Protein AF-A0A183BZV3-F1 (afdb_monomer_lite)

Structure (mmCIF, N/CA/C/O backbone):
data_AF-A0A183BZV3-F1
#
_entry.id   AF-A0A183BZV3-F1
#
loop_
_atom_site.group_PDB
_atom_site.id
_atom_site.type_symbol
_atom_site.label_atom_id
_atom_site.label_alt_id
_atom_site.label_comp_id
_atom_site.label_asym_id
_atom_site.label_entity_id
_atom_site.label_seq_id
_atom_site.pdbx_PDB_ins_code
_atom_site.Cartn_x
_atom_site.Cartn_y
_atom_site.Cartn_z
_atom_site.occupancy
_atom_site.B_iso_or_equiv
_atom_site.auth_seq_id
_atom_site.auth_comp_id
_atom_site.auth_asym_id
_atom_site.auth_atom_id
_atom_site.pdbx_PDB_model_num
ATOM 1 N N . MET A 1 1 ? 1.915 18.586 6.099 1.00 27.09 1 MET A N 1
ATOM 2 C CA . MET A 1 1 ? 1.994 17.121 5.939 1.00 27.09 1 MET A CA 1
ATOM 3 C C . MET A 1 1 ? 3.474 16.778 5.961 1.00 27.09 1 MET A C 1
ATOM 5 O O . MET A 1 1 ? 4.153 16.989 4.970 1.00 27.09 1 MET A O 1
ATOM 9 N N . TYR A 1 2 ? 4.011 16.470 7.143 1.00 22.38 2 TYR A N 1
ATOM 10 C CA . TYR A 1 2 ? 5.436 16.181 7.304 1.00 22.38 2 TYR A CA 1
ATOM 11 C C . TYR A 1 2 ? 5.646 14.695 7.032 1.00 22.38 2 TYR A C 1
ATOM 13 O O . TYR A 1 2 ? 5.052 13.869 7.721 1.00 22.38 2 TYR A O 1
ATOM 21 N N . CYS A 1 3 ? 6.497 14.369 6.055 1.00 28.03 3 CYS A N 1
ATOM 22 C CA . CYS A 1 3 ? 7.221 13.105 6.069 1.00 28.03 3 CYS A CA 1
ATOM 23 C C . CYS A 1 3 ? 7.927 13.063 7.425 1.00 28.03 3 CYS A C 1
ATOM 25 O O . CYS A 1 3 ? 8.812 13.884 7.690 1.00 28.03 3 CYS A O 1
ATOM 27 N N . MET A 1 4 ? 7.445 12.224 8.343 1.00 28.25 4 MET A N 1
ATOM 28 C CA . MET A 1 4 ? 8.149 12.050 9.599 1.00 28.25 4 MET A CA 1
ATOM 29 C C . MET A 1 4 ? 9.508 11.469 9.238 1.00 28.25 4 MET A C 1
ATOM 31 O O . MET A 1 4 ? 9.614 10.342 8.767 1.00 28.25 4 MET A O 1
ATOM 35 N N . HIS A 1 5 ? 10.547 12.267 9.459 1.00 27.84 5 HIS A N 1
ATOM 36 C CA . HIS A 1 5 ? 11.905 11.787 9.622 1.00 27.84 5 HIS A CA 1
ATOM 37 C C . HIS A 1 5 ? 11.880 10.809 10.812 1.00 27.84 5 HIS A C 1
ATOM 39 O O . HIS A 1 5 ? 12.107 11.182 11.962 1.00 27.84 5 HIS A O 1
ATOM 45 N N . CYS A 1 6 ? 11.525 9.548 10.554 1.00 37.06 6 CYS A N 1
ATOM 46 C CA . CYS A 1 6 ? 11.443 8.460 11.528 1.00 37.06 6 CYS A CA 1
ATOM 47 C C . CYS A 1 6 ? 12.841 7.952 11.924 1.00 37.06 6 CYS A C 1
ATOM 49 O O . CYS A 1 6 ? 13.025 6.760 12.169 1.00 37.06 6 CYS A O 1
ATOM 51 N N . ASN A 1 7 ? 13.826 8.851 12.042 1.00 32.56 7 ASN A N 1
ATOM 52 C CA . ASN A 1 7 ? 15.207 8.517 12.406 1.00 32.56 7 ASN A CA 1
ATOM 53 C C . ASN A 1 7 ? 15.322 7.870 13.799 1.00 32.56 7 ASN A C 1
ATOM 55 O O . ASN A 1 7 ? 16.348 7.274 14.103 1.00 32.56 7 ASN A O 1
ATOM 59 N N . GLY A 1 8 ? 14.279 7.950 14.635 1.00 32.28 8 GLY A N 1
ATOM 60 C CA . GLY A 1 8 ? 14.220 7.277 15.938 1.00 32.28 8 GLY A CA 1
ATOM 61 C C . GLY A 1 8 ? 13.434 5.962 15.973 1.00 32.28 8 GLY A C 1
ATOM 62 O O . GLY A 1 8 ? 13.608 5.204 16.919 1.00 32.28 8 GLY A O 1
ATOM 63 N N . ILE A 1 9 ? 12.583 5.677 14.977 1.00 45.25 9 ILE A N 1
ATOM 64 C CA . ILE A 1 9 ? 11.738 4.468 14.975 1.00 45.25 9 ILE A CA 1
ATOM 65 C C . ILE A 1 9 ? 12.426 3.335 14.206 1.00 45.25 9 ILE A C 1
ATOM 67 O O . ILE A 1 9 ? 12.318 2.196 14.615 1.00 45.25 9 ILE A O 1
ATOM 71 N N . MET A 1 10 ? 13.189 3.600 13.140 1.00 49.41 10 MET A N 1
ATOM 72 C CA . MET A 1 10 ? 13.599 2.531 12.206 1.00 49.41 10 MET A CA 1
ATOM 73 C C . MET A 1 10 ? 14.879 1.753 12.580 1.00 49.41 10 MET A C 1
ATOM 75 O O . MET A 1 10 ? 15.198 0.758 11.930 1.00 49.41 10 MET A O 1
ATOM 79 N N . LEU A 1 11 ? 15.612 2.149 13.628 1.00 42.12 11 LEU A N 1
ATOM 80 C CA . LEU A 1 11 ? 16.807 1.419 14.076 1.00 42.12 11 LEU A CA 1
ATOM 81 C C . LEU A 1 11 ? 16.403 0.118 14.792 1.00 42.12 11 LEU A C 1
ATOM 83 O O . LEU A 1 11 ? 15.867 0.149 15.896 1.00 42.12 11 LEU A O 1
ATOM 87 N N . GLY A 1 12 ? 16.688 -1.033 14.173 1.00 52.81 12 GLY A N 1
ATOM 88 C CA . GLY A 1 12 ? 16.498 -2.358 14.782 1.00 52.81 12 GLY A CA 1
ATOM 89 C C . GLY A 1 12 ? 15.225 -3.105 14.374 1.00 52.81 12 GLY A C 1
ATOM 90 O O . GLY A 1 12 ? 14.882 -4.104 15.008 1.00 52.81 12 GLY A O 1
ATOM 91 N N . PHE A 1 13 ? 14.525 -2.662 13.325 1.00 54.59 13 PHE A N 1
ATOM 92 C CA . PHE A 1 13 ? 13.401 -3.422 12.778 1.00 54.59 13 PHE A CA 1
ATOM 93 C C . PHE A 1 13 ? 13.916 -4.694 12.087 1.00 54.59 13 PHE A C 1
ATOM 95 O O . PHE A 1 13 ? 14.779 -4.598 11.215 1.00 54.59 13 PHE A O 1
ATOM 102 N N . PRO A 1 14 ? 13.408 -5.889 12.442 1.00 57.66 14 PRO A N 1
ATOM 103 C CA . PRO A 1 14 ? 13.779 -7.110 11.741 1.00 57.66 14 PRO A CA 1
ATOM 104 C C . PRO A 1 14 ? 13.358 -7.020 10.267 1.00 57.66 14 PRO A C 1
ATOM 106 O O . PRO A 1 14 ? 12.256 -6.564 9.952 1.00 57.66 14 PRO A O 1
ATOM 109 N N . THR A 1 15 ? 14.243 -7.436 9.367 1.00 60.12 15 THR A N 1
ATOM 110 C CA . THR A 1 15 ? 14.029 -7.495 7.912 1.00 60.12 15 THR A CA 1
ATOM 111 C C . THR A 1 15 ? 14.150 -8.946 7.422 1.00 60.12 15 THR A C 1
ATOM 113 O O . THR A 1 15 ? 14.311 -9.860 8.233 1.00 60.12 15 THR A O 1
ATOM 116 N N . VAL A 1 16 ? 14.001 -9.193 6.113 1.00 61.06 16 VAL A N 1
ATOM 117 C CA . VAL A 1 16 ? 14.202 -10.538 5.536 1.00 61.06 16 VAL A CA 1
ATOM 118 C C . VAL A 1 16 ? 15.647 -11.026 5.670 1.00 61.06 16 VAL A C 1
ATOM 120 O O . VAL A 1 16 ? 16.586 -10.238 5.762 1.00 61.06 16 VAL A O 1
ATOM 123 N N . ASP A 1 17 ? 15.796 -12.347 5.597 1.00 49.47 17 ASP A N 1
ATOM 124 C CA . ASP A 1 17 ? 17.048 -13.048 5.322 1.00 49.47 17 ASP A CA 1
ATOM 125 C C . ASP A 1 17 ? 16.972 -13.634 3.890 1.00 49.47 17 ASP A C 1
ATOM 127 O O . ASP A 1 17 ? 16.038 -14.397 3.618 1.00 49.47 17 ASP A O 1
ATOM 131 N N . PRO A 1 18 ? 17.861 -13.271 2.941 1.00 50.84 18 PRO A N 1
ATOM 132 C CA . PRO A 1 18 ? 19.006 -12.372 3.086 1.00 50.84 18 PRO A CA 1
ATOM 133 C C . PRO A 1 18 ? 18.598 -10.895 3.223 1.00 50.84 18 PRO A C 1
ATOM 135 O O . PRO A 1 18 ? 17.523 -10.518 2.753 1.00 50.84 18 PRO A O 1
ATOM 138 N N . PRO A 1 19 ? 19.468 -10.051 3.813 1.00 56.75 19 PRO A N 1
ATOM 139 C CA . PRO A 1 19 ? 19.184 -8.638 4.049 1.00 56.75 19 PRO A CA 1
ATOM 140 C C . PRO A 1 19 ? 18.873 -7.906 2.745 1.00 56.75 19 PRO A C 1
ATOM 142 O O . PRO A 1 19 ? 19.496 -8.172 1.719 1.00 56.75 19 PRO A O 1
ATOM 145 N N . LEU A 1 20 ? 17.913 -6.987 2.810 1.00 63.50 20 LEU A N 1
ATOM 146 C CA . LEU A 1 20 ? 17.501 -6.103 1.713 1.00 63.50 20 LEU A CA 1
ATOM 147 C C . LEU A 1 20 ? 18.606 -5.086 1.404 1.00 63.50 20 LEU A C 1
ATOM 149 O O . LEU A 1 20 ? 19.561 -4.975 2.175 1.00 63.50 20 LEU A O 1
ATOM 153 N N . GLY A 1 21 ? 18.515 -4.400 0.262 1.00 59.69 21 GLY A N 1
ATOM 154 C CA . GLY A 1 21 ? 19.522 -3.415 -0.145 1.00 59.69 21 GLY A CA 1
ATOM 155 C C . GLY A 1 21 ? 19.592 -2.182 0.769 1.00 59.69 21 GLY A C 1
ATOM 156 O O . GLY A 1 21 ? 19.087 -2.178 1.891 1.00 59.69 21 GLY A O 1
ATOM 157 N N . ASN A 1 22 ? 20.245 -1.117 0.304 1.00 64.38 22 ASN A N 1
ATOM 158 C CA . ASN A 1 22 ? 20.544 0.064 1.130 1.00 64.38 22 ASN A CA 1
ATOM 159 C C . ASN A 1 22 ? 19.328 0.989 1.341 1.00 64.38 22 ASN A C 1
ATOM 161 O O . ASN A 1 22 ? 19.406 1.946 2.115 1.00 64.38 22 ASN A O 1
ATOM 165 N N . SER A 1 23 ? 18.215 0.700 0.667 1.00 71.62 23 SER A N 1
ATOM 166 C CA . SER A 1 23 ? 16.992 1.503 0.656 1.00 71.62 23 SER A CA 1
ATOM 167 C C . SER A 1 23 ? 15.970 0.962 1.667 1.00 71.62 23 SER A C 1
ATOM 169 O O . SER A 1 23 ? 15.518 -0.177 1.558 1.00 71.62 23 SER A O 1
ATOM 171 N N . PHE A 1 24 ? 15.612 1.780 2.665 1.00 79.94 24 PHE A N 1
ATOM 172 C CA . PHE A 1 24 ? 14.566 1.504 3.663 1.00 79.94 24 PHE A CA 1
ATOM 173 C C . PHE A 1 24 ? 13.865 2.809 4.043 1.00 79.94 24 PHE A C 1
ATOM 175 O O . PHE A 1 24 ? 14.373 3.577 4.865 1.00 79.94 24 PHE A O 1
ATOM 182 N N . HIS A 1 25 ? 12.731 3.103 3.409 1.00 78.44 25 HIS A N 1
ATOM 183 C CA . HIS A 1 25 ? 12.110 4.419 3.540 1.00 78.44 25 HIS A CA 1
ATOM 184 C C . HIS A 1 25 ? 10.587 4.418 3.379 1.00 78.44 25 HIS A C 1
ATOM 186 O O . HIS A 1 25 ? 9.951 3.414 3.056 1.00 78.44 25 HIS A O 1
ATOM 192 N N . ASP A 1 26 ? 10.026 5.589 3.676 1.00 88.31 26 ASP A N 1
ATOM 193 C CA . ASP A 1 26 ? 8.617 5.957 3.551 1.00 88.31 26 ASP A CA 1
ATOM 194 C C . ASP A 1 26 ? 7.638 5.046 4.308 1.00 88.31 26 ASP A C 1
ATOM 196 O O . ASP A 1 26 ? 6.726 4.476 3.702 1.00 88.31 26 ASP A O 1
ATOM 200 N N . PRO A 1 27 ? 7.785 4.902 5.641 1.00 90.62 27 PRO A N 1
ATOM 201 C CA . PRO A 1 27 ? 6.840 4.127 6.426 1.00 90.62 27 PRO A CA 1
ATOM 202 C C . PRO A 1 27 ? 5.437 4.746 6.379 1.00 90.62 27 PRO A C 1
ATOM 204 O O . PRO A 1 27 ? 5.259 5.928 6.685 1.00 90.62 27 PRO A O 1
ATOM 207 N N . VAL A 1 28 ? 4.423 3.930 6.085 1.00 93.31 28 VAL A N 1
ATOM 208 C CA . VAL A 1 28 ? 3.008 4.329 6.172 1.00 93.31 28 VAL A CA 1
ATOM 209 C C . VAL A 1 28 ? 2.304 3.457 7.196 1.00 93.31 28 VAL A C 1
ATOM 211 O O . VAL A 1 28 ? 2.195 2.249 7.015 1.00 93.31 28 VAL A O 1
ATOM 214 N N . VAL A 1 29 ? 1.813 4.076 8.273 1.00 94.88 29 VAL A N 1
ATOM 215 C CA . VAL A 1 29 ? 1.076 3.399 9.347 1.00 94.88 29 VAL A CA 1
ATOM 216 C C . VAL A 1 29 ? -0.428 3.513 9.119 1.00 94.88 29 VAL A C 1
ATOM 218 O O . VAL A 1 29 ? -0.947 4.613 8.941 1.00 94.88 29 VAL A O 1
ATOM 221 N N . PHE A 1 30 ? -1.144 2.392 9.186 1.00 95.12 30 PHE A N 1
ATOM 222 C CA . PHE A 1 30 ? -2.591 2.339 8.968 1.00 95.12 30 PHE A CA 1
ATOM 223 C C . PHE A 1 30 ? -3.286 1.361 9.923 1.00 95.12 30 PHE A C 1
ATOM 225 O O . PHE A 1 30 ? -2.694 0.396 10.409 1.00 95.12 30 PHE A O 1
ATOM 232 N N . LEU A 1 31 ? -4.563 1.624 10.210 1.00 96.06 31 LEU A N 1
ATOM 233 C CA . LEU A 1 31 ? -5.435 0.694 10.929 1.00 96.06 31 LEU A CA 1
ATOM 234 C C . LEU A 1 31 ? -5.920 -0.379 9.954 1.00 96.06 31 LEU A C 1
ATOM 236 O O . LEU A 1 31 ? -6.368 -0.035 8.865 1.00 96.06 31 LEU A O 1
ATOM 240 N N . GLY A 1 32 ? -5.870 -1.649 10.351 1.00 95.56 32 GLY A N 1
ATOM 241 C CA . GLY A 1 32 ? -6.305 -2.760 9.510 1.00 95.56 32 GLY A CA 1
ATOM 242 C C . GLY A 1 32 ? -7.060 -3.864 10.248 1.00 95.56 32 GLY A C 1
ATOM 243 O O . GLY A 1 32 ? -7.584 -3.640 11.348 1.00 95.56 32 GLY A O 1
ATOM 244 N N . PRO A 1 33 ? -7.127 -5.067 9.650 1.00 95.44 33 PRO A N 1
ATOM 245 C CA . PRO A 1 33 ? -7.966 -6.156 10.132 1.00 95.44 33 PRO A CA 1
ATOM 246 C C . PRO A 1 33 ? -7.747 -6.492 11.611 1.00 95.44 33 PRO A C 1
ATOM 248 O O . PRO A 1 33 ? -6.628 -6.502 12.135 1.00 95.44 33 PRO A O 1
ATOM 251 N N . GLY A 1 34 ? -8.849 -6.760 12.315 1.00 94.00 34 GLY A N 1
ATOM 252 C CA . GLY A 1 34 ? -8.835 -7.063 13.749 1.00 94.00 34 GLY A CA 1
ATOM 253 C C . GLY A 1 34 ? -8.484 -5.874 14.656 1.00 94.00 34 GLY A C 1
ATOM 254 O O . GLY A 1 34 ? -8.248 -6.083 15.852 1.00 94.00 34 GLY A O 1
ATOM 255 N N . GLY A 1 35 ? -8.442 -4.652 14.113 1.00 95.75 35 GLY A N 1
ATOM 256 C CA . GLY A 1 35 ? -8.144 -3.422 14.850 1.00 95.75 35 GLY A CA 1
ATOM 257 C C . GLY A 1 35 ? -6.671 -3.261 15.216 1.00 95.75 35 GLY A C 1
ATOM 258 O O . GLY A 1 35 ? -6.355 -2.579 16.186 1.00 95.75 35 GLY A O 1
ATOM 259 N N . TYR A 1 36 ? -5.776 -3.938 14.496 1.00 97.19 36 TYR A N 1
ATOM 260 C CA . TYR A 1 36 ? -4.335 -3.775 14.665 1.00 97.19 36 TYR A CA 1
ATOM 261 C C . TYR A 1 36 ? -3.798 -2.670 13.762 1.00 97.19 36 TYR A C 1
ATOM 263 O O . TYR A 1 36 ? -4.342 -2.416 12.687 1.00 97.19 36 TYR A O 1
ATOM 271 N N . TYR A 1 37 ? -2.696 -2.059 14.191 1.00 97.31 37 TYR A N 1
ATOM 272 C CA . TYR A 1 37 ? -1.931 -1.149 13.352 1.00 97.31 37 TYR A CA 1
ATOM 273 C C . TYR A 1 37 ? -0.895 -1.913 12.542 1.00 97.31 37 TYR A C 1
ATOM 275 O O . TYR A 1 37 ? -0.219 -2.814 13.045 1.00 97.31 37 TYR A O 1
ATOM 283 N N . TYR A 1 38 ? -0.781 -1.522 11.286 1.00 97.25 38 TYR A N 1
ATOM 284 C CA . TYR A 1 38 ? 0.136 -2.072 10.309 1.00 97.25 38 TYR A CA 1
ATOM 285 C C . TYR A 1 38 ? 1.017 -0.962 9.761 1.00 97.25 38 TYR A C 1
ATOM 287 O O . TYR A 1 38 ? 0.659 0.211 9.846 1.00 97.25 38 TYR A O 1
ATOM 295 N N . MET A 1 39 ? 2.172 -1.340 9.229 1.00 95.94 39 MET A N 1
ATOM 296 C CA . MET A 1 39 ? 3.085 -0.416 8.578 1.00 95.94 39 MET A CA 1
ATOM 297 C C . MET A 1 39 ? 3.639 -1.041 7.307 1.00 95.94 39 MET A C 1
ATOM 299 O O . MET A 1 39 ? 4.176 -2.151 7.359 1.00 95.94 39 MET A O 1
ATOM 303 N N . THR A 1 40 ? 3.513 -0.332 6.188 1.00 95.75 40 THR A N 1
ATOM 304 C CA . THR A 1 40 ? 4.246 -0.637 4.957 1.00 95.75 40 THR A CA 1
ATOM 305 C C . THR A 1 40 ? 5.564 0.116 4.933 1.00 95.75 40 THR A C 1
ATOM 307 O O . THR A 1 40 ? 5.628 1.243 5.415 1.00 95.75 40 THR A O 1
ATOM 310 N N . VAL A 1 41 ? 6.607 -0.505 4.383 1.00 92.88 41 VAL A N 1
ATOM 311 C CA . VAL A 1 41 ? 7.913 0.134 4.150 1.00 92.88 41 VAL A CA 1
ATOM 312 C C . VAL A 1 41 ? 8.431 -0.281 2.783 1.00 92.88 41 VAL A C 1
ATOM 314 O O . VAL A 1 41 ? 8.338 -1.459 2.426 1.00 92.88 41 VAL A O 1
ATOM 317 N N . GLY A 1 42 ? 8.959 0.682 2.032 1.00 90.31 42 GLY A N 1
ATOM 318 C CA . GLY A 1 42 ? 9.545 0.448 0.720 1.00 90.31 42 GLY A CA 1
ATOM 319 C C . GLY A 1 42 ? 11.003 0.051 0.867 1.00 90.31 42 GLY A C 1
ATOM 320 O O . GLY A 1 42 ? 11.739 0.681 1.632 1.00 90.31 42 GLY A O 1
ATOM 321 N N . VAL A 1 43 ? 11.419 -0.974 0.128 1.00 87.25 43 VAL A N 1
ATOM 322 C CA . VAL A 1 43 ? 12.809 -1.441 0.074 1.00 87.25 43 VAL A CA 1
ATOM 323 C C . VAL A 1 43 ? 13.161 -1.984 -1.312 1.00 87.25 43 VAL A C 1
ATOM 325 O O . VAL A 1 43 ? 12.282 -2.303 -2.114 1.00 87.25 43 VAL A O 1
ATOM 328 N N . GLU A 1 44 ? 14.454 -2.138 -1.571 1.00 86.25 44 GLU A N 1
ATOM 329 C CA . GLU A 1 44 ? 14.986 -2.810 -2.761 1.00 86.25 44 GLU A CA 1
ATOM 330 C C . GLU A 1 44 ? 15.474 -4.225 -2.410 1.00 86.25 44 GLU A C 1
ATOM 332 O O . GLU A 1 44 ? 15.973 -4.484 -1.302 1.00 86.25 44 GLU A O 1
ATOM 337 N N . ARG A 1 45 ? 15.380 -5.168 -3.354 1.00 85.38 45 ARG A N 1
ATOM 338 C CA . ARG A 1 45 ? 16.126 -6.430 -3.247 1.00 85.38 45 ARG A CA 1
ATOM 339 C C . ARG A 1 45 ? 17.627 -6.147 -3.304 1.00 85.38 45 ARG A C 1
ATOM 341 O O . ARG A 1 45 ? 18.084 -5.273 -4.028 1.00 85.38 45 ARG A O 1
ATOM 348 N N . LYS A 1 46 ? 18.414 -6.930 -2.561 1.00 81.81 46 LYS A N 1
ATOM 349 C CA . LYS A 1 46 ? 19.873 -6.750 -2.441 1.00 81.81 46 LYS A CA 1
ATOM 350 C C . LYS A 1 46 ? 20.626 -6.805 -3.772 1.00 81.81 46 LYS A C 1
ATOM 352 O O . LYS A 1 46 ? 21.673 -6.186 -3.910 1.00 81.81 46 LYS A O 1
ATOM 357 N N . ASP A 1 47 ? 20.127 -7.589 -4.718 1.00 83.19 47 ASP A N 1
ATOM 358 C CA . ASP A 1 47 ? 20.683 -7.735 -6.064 1.00 83.19 47 ASP A CA 1
ATOM 359 C C . ASP A 1 47 ? 20.121 -6.708 -7.064 1.00 83.19 47 ASP A C 1
ATOM 361 O O . ASP A 1 47 ? 20.455 -6.768 -8.245 1.00 83.19 47 ASP A O 1
ATOM 365 N N . GLY A 1 48 ? 19.273 -5.777 -6.609 1.00 83.06 48 GLY A N 1
ATOM 366 C CA . GLY A 1 48 ? 18.613 -4.781 -7.452 1.00 83.06 48 GLY A CA 1
ATOM 367 C C . GLY A 1 48 ? 17.582 -5.373 -8.414 1.00 83.06 48 GLY A C 1
ATOM 368 O O . GLY A 1 48 ? 17.229 -4.721 -9.392 1.00 83.06 48 GLY A O 1
ATOM 369 N N . SER A 1 49 ? 17.121 -6.609 -8.186 1.00 86.69 49 SER A N 1
ATOM 370 C CA . SER A 1 49 ? 16.216 -7.306 -9.113 1.00 86.69 49 SER A CA 1
ATOM 371 C C . SER A 1 49 ? 14.750 -6.882 -9.012 1.00 86.69 49 SER A C 1
ATOM 373 O O . SER A 1 49 ? 13.992 -7.126 -9.950 1.00 86.69 49 SER A O 1
ATOM 375 N N . ALA A 1 50 ? 14.340 -6.298 -7.883 1.00 89.44 50 ALA A N 1
ATOM 376 C CA . ALA A 1 50 ? 12.949 -5.952 -7.624 1.00 89.44 50 ALA A CA 1
ATOM 377 C C . ALA A 1 50 ? 12.807 -4.894 -6.527 1.00 89.44 50 ALA A C 1
ATOM 379 O O . ALA A 1 50 ? 13.591 -4.870 -5.571 1.00 89.44 50 ALA A O 1
ATOM 380 N N . GLY A 1 51 ? 11.738 -4.105 -6.622 1.00 89.69 51 GLY A N 1
ATOM 381 C CA . GLY A 1 51 ? 11.219 -3.311 -5.514 1.00 89.69 51 GLY A CA 1
ATOM 382 C C . GLY A 1 51 ? 10.270 -4.135 -4.655 1.00 89.69 51 GLY A C 1
ATOM 383 O O . GLY A 1 51 ? 9.529 -4.994 -5.137 1.00 89.69 51 GLY A O 1
ATOM 384 N N . VAL A 1 52 ? 10.306 -3.889 -3.352 1.00 91.88 52 VAL A N 1
ATOM 385 C CA . VAL A 1 52 ? 9.611 -4.696 -2.355 1.00 91.88 52 VAL A CA 1
ATOM 386 C C . VAL A 1 52 ? 8.864 -3.786 -1.388 1.00 91.88 52 VAL A C 1
ATOM 388 O O . VAL A 1 52 ? 9.370 -2.756 -0.943 1.00 91.88 52 VAL A O 1
ATOM 391 N N . VAL A 1 53 ? 7.654 -4.201 -1.024 1.00 94.06 53 VAL A N 1
ATOM 392 C CA . VAL A 1 53 ? 6.882 -3.607 0.068 1.00 94.06 53 VAL A CA 1
ATOM 393 C C . VAL A 1 53 ? 6.879 -4.583 1.234 1.00 94.06 53 VAL A C 1
ATOM 395 O O . VAL A 1 53 ? 6.372 -5.703 1.134 1.00 94.06 53 VAL A O 1
ATOM 398 N N . LEU A 1 54 ? 7.445 -4.166 2.360 1.00 94.31 54 LEU A N 1
ATOM 399 C CA . LEU A 1 54 ? 7.429 -4.924 3.606 1.00 94.31 54 LEU A CA 1
ATOM 400 C C . LEU A 1 54 ? 6.164 -4.642 4.402 1.00 94.31 54 LEU A C 1
ATOM 402 O O . LEU A 1 54 ? 5.632 -3.537 4.344 1.00 94.31 54 LEU A O 1
ATOM 406 N N . LEU A 1 55 ? 5.737 -5.620 5.200 1.00 96.12 55 LEU A N 1
ATOM 407 C CA . LEU A 1 55 ? 4.669 -5.453 6.176 1.00 96.12 55 LEU A CA 1
ATOM 408 C C . LEU A 1 55 ? 5.197 -5.632 7.596 1.00 96.12 55 LEU A C 1
ATOM 410 O O . LEU A 1 55 ? 5.847 -6.626 7.928 1.00 96.12 55 LEU A O 1
ATOM 414 N N . TYR A 1 56 ? 4.805 -4.710 8.463 1.00 95.19 56 TYR A N 1
ATOM 415 C CA . TYR A 1 56 ? 4.932 -4.826 9.905 1.00 95.19 56 TYR A CA 1
ATOM 416 C C . TYR A 1 56 ? 3.557 -4.719 10.555 1.00 95.19 56 TYR A C 1
ATOM 418 O O . TYR A 1 56 ? 2.652 -4.069 10.034 1.00 95.19 56 TYR A O 1
ATOM 426 N N . LYS A 1 57 ? 3.408 -5.351 11.716 1.00 96.25 57 LYS A N 1
ATOM 427 C CA . LYS A 1 57 ? 2.208 -5.296 12.551 1.00 96.25 57 LYS A CA 1
ATOM 428 C C . LYS A 1 57 ? 2.596 -4.889 13.963 1.00 96.25 57 LYS A C 1
ATOM 430 O O . LYS A 1 57 ? 3.516 -5.473 14.531 1.00 96.25 57 LYS A O 1
ATOM 435 N N . ASN A 1 58 ? 1.897 -3.925 14.543 1.00 96.00 58 ASN A N 1
ATOM 436 C CA . ASN A 1 58 ? 2.086 -3.562 15.939 1.00 96.00 58 ASN A CA 1
ATOM 437 C C . ASN A 1 58 ? 1.321 -4.536 16.849 1.00 96.00 58 ASN A C 1
ATOM 439 O O . ASN A 1 58 ? 0.193 -4.935 16.539 1.00 96.00 58 ASN A O 1
ATOM 443 N N . LYS A 1 59 ? 1.910 -4.921 17.986 1.00 94.38 59 LYS A N 1
ATOM 444 C CA . LYS A 1 59 ? 1.200 -5.727 18.997 1.00 94.38 59 LYS A CA 1
ATOM 445 C C . LYS A 1 59 ? 0.059 -4.947 19.659 1.00 94.38 59 LYS A C 1
ATOM 447 O O . LYS A 1 59 ? -0.932 -5.555 20.068 1.00 94.38 59 LYS A O 1
ATOM 452 N N . ASN A 1 60 ? 0.191 -3.625 19.750 1.00 92.94 60 ASN A N 1
ATOM 453 C CA . ASN A 1 60 ? -0.785 -2.735 20.360 1.00 92.94 60 ASN A CA 1
ATOM 454 C C . ASN A 1 60 ? -1.878 -2.343 19.357 1.00 92.94 60 ASN A C 1
ATOM 456 O O . ASN A 1 60 ? -1.635 -2.115 18.172 1.00 92.94 60 ASN A O 1
ATOM 460 N N . LYS A 1 61 ? -3.109 -2.228 19.863 1.00 95.19 61 LYS A N 1
ATOM 461 C CA . LYS A 1 61 ? -4.279 -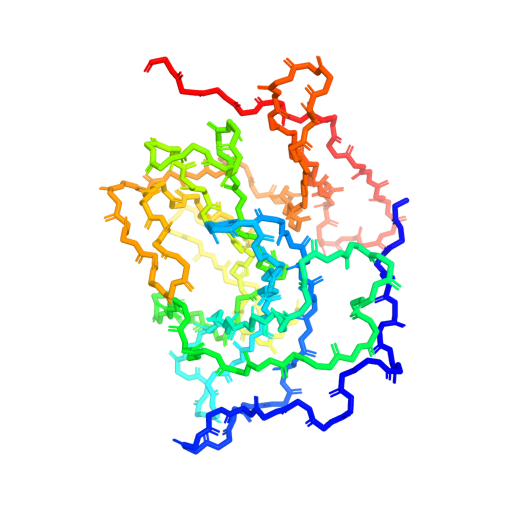1.755 19.101 1.00 95.19 61 LYS A CA 1
ATOM 462 C C . LYS A 1 61 ? -4.601 -0.282 19.349 1.00 95.19 61 LYS A C 1
ATOM 464 O O . LYS A 1 61 ? -5.663 0.190 18.957 1.00 95.19 61 LYS A O 1
ATOM 469 N N . ARG A 1 62 ? -3.730 0.440 20.055 1.00 93.00 62 ARG A N 1
ATOM 470 C CA . ARG A 1 62 ? -3.953 1.839 20.420 1.00 93.00 62 ARG A CA 1
ATOM 471 C C . ARG A 1 62 ? -2.965 2.746 19.702 1.00 93.00 62 ARG A C 1
ATOM 473 O O . ARG A 1 62 ? -1.766 2.484 19.723 1.00 93.00 62 ARG A O 1
ATOM 480 N N . ALA A 1 63 ? -3.480 3.828 19.122 1.00 89.50 63 ALA A N 1
ATOM 481 C CA . ALA A 1 63 ? -2.684 4.807 18.385 1.00 89.50 63 ALA A CA 1
ATOM 482 C C . ALA A 1 63 ? -1.590 5.476 19.237 1.00 89.50 63 ALA A C 1
ATOM 484 O O . ALA A 1 63 ? -0.548 5.854 18.714 1.00 89.50 63 ALA A O 1
ATOM 485 N N . ASP A 1 64 ? -1.807 5.604 20.547 1.00 91.81 64 ASP A N 1
ATOM 486 C CA . ASP A 1 64 ? -0.877 6.238 21.485 1.00 91.81 64 ASP A CA 1
ATOM 487 C C . ASP A 1 64 ? 0.269 5.317 21.948 1.00 91.81 64 ASP A C 1
ATOM 489 O O . ASP A 1 64 ? 1.067 5.713 22.791 1.00 91.81 64 ASP A O 1
ATOM 493 N N . GLN A 1 65 ? 0.364 4.095 21.406 1.00 90.88 65 GLN A N 1
ATOM 494 C CA . GLN A 1 65 ? 1.349 3.072 21.797 1.00 90.88 65 GLN A CA 1
ATOM 495 C C . GLN A 1 65 ? 2.100 2.477 20.590 1.00 90.88 65 GLN A C 1
ATOM 497 O O . GLN A 1 65 ? 2.493 1.308 20.601 1.00 90.88 65 GLN A O 1
ATOM 502 N N . LEU A 1 66 ? 2.260 3.264 19.521 1.00 89.81 66 LEU A N 1
ATOM 503 C CA . LEU A 1 66 ? 2.870 2.828 18.256 1.00 89.81 66 LEU A CA 1
ATOM 504 C C . LEU A 1 66 ? 4.367 3.155 18.135 1.00 89.81 66 LEU A C 1
ATOM 506 O O . LEU A 1 66 ? 4.964 2.931 17.083 1.00 89.81 66 LEU A O 1
ATOM 510 N N . ASP A 1 67 ? 4.986 3.660 19.200 1.00 86.69 67 ASP A N 1
ATOM 511 C CA . ASP A 1 67 ? 6.412 4.008 19.258 1.00 86.69 67 ASP A CA 1
ATOM 512 C C . ASP A 1 67 ? 7.341 2.784 19.396 1.00 86.69 67 ASP A C 1
ATOM 514 O O . ASP A 1 67 ? 8.560 2.913 19.308 1.00 86.69 67 ASP A O 1
ATOM 518 N N . ARG A 1 68 ? 6.776 1.591 19.613 1.00 84.12 68 ARG A N 1
ATOM 519 C CA . ARG A 1 68 ? 7.487 0.329 19.874 1.00 84.12 68 ARG A CA 1
ATOM 520 C C . ARG A 1 68 ? 6.660 -0.883 19.427 1.00 84.12 68 ARG A C 1
ATOM 522 O O . ARG A 1 68 ? 5.556 -0.726 18.917 1.00 84.12 68 ARG A O 1
ATOM 529 N N . ASP A 1 69 ? 7.174 -2.094 19.654 1.00 89.94 69 ASP A N 1
ATOM 530 C CA . ASP A 1 69 ? 6.439 -3.368 19.500 1.00 89.94 69 ASP A CA 1
ATOM 531 C C . ASP A 1 69 ? 5.949 -3.716 18.082 1.00 89.94 69 ASP A C 1
ATOM 533 O O . ASP A 1 69 ? 4.987 -4.468 17.893 1.00 89.94 69 ASP A O 1
ATOM 537 N N . TRP A 1 70 ? 6.652 -3.231 17.065 1.00 91.44 70 TRP A N 1
ATOM 538 C CA . TRP A 1 70 ? 6.429 -3.638 15.685 1.00 91.44 70 TRP A CA 1
ATOM 539 C C . TRP A 1 70 ? 7.046 -5.006 15.390 1.00 91.44 70 TRP A C 1
ATOM 541 O O . TRP A 1 70 ? 8.194 -5.286 15.727 1.00 91.44 70 TRP A O 1
ATOM 551 N N . GLN A 1 71 ? 6.272 -5.867 14.737 1.00 92.06 71 GLN A N 1
ATOM 552 C CA . GLN A 1 71 ? 6.677 -7.210 14.345 1.00 92.06 71 GLN A CA 1
ATOM 553 C C . GLN A 1 71 ? 6.655 -7.336 12.830 1.00 92.06 71 GLN A C 1
ATOM 555 O O . GLN A 1 71 ? 5.611 -7.133 12.205 1.00 92.06 71 GLN A O 1
ATOM 560 N N . TYR A 1 72 ? 7.785 -7.730 12.251 1.00 91.62 72 TYR A N 1
ATOM 561 C CA . TYR A 1 72 ? 7.871 -8.042 10.831 1.00 91.62 72 TYR A CA 1
ATOM 562 C C . TYR A 1 72 ? 6.919 -9.187 10.466 1.00 91.62 72 TYR A C 1
ATOM 564 O O . TYR A 1 72 ? 6.875 -10.204 11.160 1.00 91.62 72 TYR A O 1
ATOM 572 N N . GLN A 1 73 ? 6.123 -8.998 9.414 1.00 93.62 73 GLN A N 1
ATOM 573 C CA . GLN A 1 73 ? 5.134 -9.972 8.941 1.00 93.62 73 GLN A CA 1
ATOM 574 C C . GLN A 1 73 ? 5.534 -10.648 7.628 1.00 93.62 73 GLN A C 1
ATOM 576 O O . GLN A 1 73 ? 4.930 -11.657 7.270 1.00 93.62 73 GLN A O 1
ATOM 581 N N . GLY A 1 74 ? 6.529 -10.119 6.917 1.00 91.44 74 GLY A N 1
ATOM 582 C CA . GLY A 1 74 ? 6.934 -10.636 5.615 1.00 91.44 74 GLY A CA 1
ATOM 583 C C . GLY A 1 74 ? 6.923 -9.576 4.519 1.00 91.44 74 GLY A C 1
ATOM 584 O O . GLY A 1 74 ? 6.690 -8.386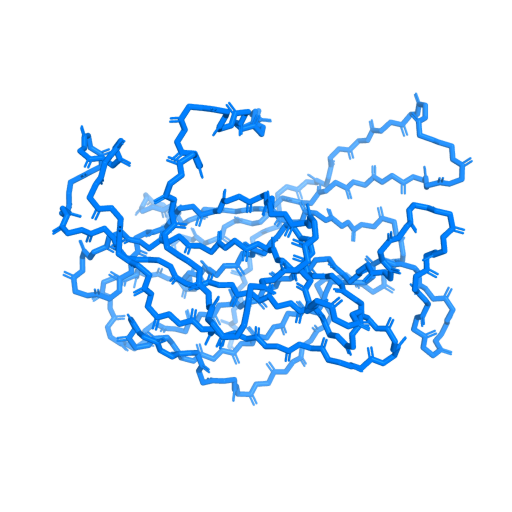 4.751 1.00 91.44 74 GLY A O 1
ATOM 585 N N . VAL A 1 75 ? 7.212 -10.039 3.307 1.00 93.62 75 VAL A N 1
ATOM 586 C CA . VAL A 1 75 ? 7.015 -9.275 2.076 1.00 93.62 75 VAL A CA 1
ATOM 587 C C . VAL A 1 75 ? 5.520 -9.251 1.779 1.00 93.62 75 VAL A C 1
ATOM 589 O O . VAL A 1 75 ? 4.899 -10.306 1.646 1.00 93.62 75 VAL A O 1
ATOM 592 N N . LEU A 1 76 ? 4.948 -8.051 1.707 1.00 96.19 76 LEU A N 1
ATOM 593 C CA . LEU A 1 76 ? 3.559 -7.845 1.305 1.00 96.19 76 LEU A CA 1
ATOM 594 C C . LEU A 1 76 ? 3.408 -7.979 -0.208 1.00 96.19 76 LEU A C 1
ATOM 596 O O . LEU A 1 76 ? 2.449 -8.584 -0.680 1.00 96.19 76 LEU A O 1
ATOM 600 N N . TYR A 1 77 ? 4.344 -7.374 -0.939 1.00 95.25 77 TYR A N 1
ATOM 601 C CA . TYR A 1 77 ? 4.321 -7.279 -2.389 1.00 95.25 77 TYR A CA 1
ATOM 602 C C . TYR A 1 77 ? 5.736 -7.111 -2.942 1.00 95.25 77 TYR A C 1
ATOM 604 O O . TYR A 1 77 ? 6.603 -6.537 -2.280 1.00 95.25 77 TYR A O 1
ATOM 612 N N . GLU A 1 78 ? 5.951 -7.600 -4.156 1.00 93.50 78 GLU A N 1
ATOM 613 C CA . GLU A 1 78 ? 7.200 -7.484 -4.902 1.00 93.50 78 GLU A CA 1
ATOM 614 C C . GLU A 1 78 ? 6.872 -7.169 -6.359 1.00 93.50 78 GLU A C 1
ATOM 616 O O . GLU A 1 78 ? 5.993 -7.807 -6.941 1.00 93.50 78 GLU A O 1
ATOM 621 N N . ASP A 1 79 ? 7.577 -6.197 -6.932 1.00 91.12 79 ASP A N 1
ATOM 622 C CA . ASP A 1 79 ? 7.490 -5.862 -8.348 1.00 91.12 79 ASP A CA 1
ATOM 623 C C . ASP A 1 79 ? 8.884 -5.882 -8.974 1.00 91.12 79 ASP A C 1
ATOM 625 O O . ASP A 1 79 ? 9.796 -5.183 -8.534 1.00 91.12 79 ASP A O 1
ATOM 629 N N . ASN A 1 80 ? 9.042 -6.705 -10.005 1.00 89.56 80 ASN A N 1
ATOM 630 C CA . ASN A 1 80 ? 10.265 -6.849 -10.792 1.00 89.56 80 ASN A CA 1
ATOM 631 C C . ASN A 1 80 ? 10.050 -6.472 -12.269 1.00 89.56 80 ASN A C 1
ATOM 633 O O . ASN A 1 80 ? 10.902 -6.741 -13.122 1.00 89.56 80 ASN A O 1
ATOM 637 N N . ARG A 1 81 ? 8.897 -5.873 -12.595 1.00 85.44 81 ARG A N 1
ATOM 638 C CA . ARG A 1 81 ? 8.548 -5.466 -13.957 1.00 85.44 81 ARG A CA 1
ATOM 639 C C . ARG A 1 81 ? 9.355 -4.241 -14.366 1.00 85.44 81 ARG A C 1
ATOM 641 O O . ARG A 1 81 ? 9.779 -3.441 -13.539 1.00 85.44 81 ARG A O 1
ATOM 648 N N . ASP A 1 82 ? 9.591 -4.114 -15.668 1.00 78.12 82 ASP A N 1
ATOM 649 C CA . ASP A 1 82 ? 10.211 -2.944 -16.301 1.00 78.12 82 ASP A CA 1
ATOM 650 C C . ASP A 1 82 ? 11.575 -2.519 -15.726 1.00 78.12 82 ASP A C 1
ATOM 652 O O . ASP A 1 82 ? 12.023 -1.395 -15.956 1.00 78.12 82 ASP A O 1
ATOM 656 N N . GLY A 1 83 ? 12.276 -3.416 -15.022 1.00 78.31 83 GLY A N 1
ATOM 657 C CA . GLY A 1 83 ? 13.536 -3.119 -14.336 1.00 78.31 83 GLY A CA 1
ATOM 658 C C . GLY A 1 83 ? 13.368 -2.224 -13.105 1.00 78.31 83 GLY A C 1
ATOM 659 O O . GLY A 1 83 ? 14.288 -1.470 -12.786 1.00 78.31 83 GLY A O 1
ATOM 660 N N . LEU A 1 84 ? 12.190 -2.252 -12.473 1.00 85.06 84 LEU A N 1
ATOM 661 C CA . LEU A 1 84 ? 11.912 -1.616 -11.189 1.00 85.06 84 LEU A CA 1
ATOM 662 C C . LEU A 1 84 ? 12.826 -2.210 -10.113 1.00 85.06 84 LEU A C 1
ATOM 664 O O . LEU A 1 84 ? 12.940 -3.426 -9.982 1.00 85.06 84 LEU A O 1
ATOM 668 N N . GLN A 1 85 ? 13.463 -1.336 -9.339 1.00 86.81 85 GLN A N 1
ATOM 669 C CA . GLN A 1 85 ? 14.361 -1.734 -8.250 1.00 86.81 85 GLN A CA 1
ATOM 670 C C . GLN A 1 85 ? 13.807 -1.350 -6.883 1.00 86.81 85 GLN A C 1
ATOM 672 O O . GLN A 1 85 ? 14.200 -1.928 -5.876 1.00 86.81 85 GLN A O 1
ATOM 677 N N . MET A 1 86 ? 12.890 -0.383 -6.841 1.00 86.44 86 MET A N 1
ATOM 678 C CA . MET A 1 86 ? 12.410 0.202 -5.605 1.00 86.44 86 MET A CA 1
ATOM 679 C C . MET A 1 86 ? 10.928 0.577 -5.699 1.00 86.44 86 MET A C 1
ATOM 681 O O . MET A 1 86 ? 10.483 1.198 -6.666 1.00 86.44 86 MET A O 1
ATOM 685 N N . CYS A 1 87 ? 10.177 0.223 -4.654 1.00 89.44 87 CYS A N 1
ATOM 686 C CA . CYS A 1 87 ? 8.806 0.679 -4.435 1.00 89.44 87 CYS A CA 1
ATOM 687 C C . CYS A 1 87 ? 8.828 1.843 -3.432 1.00 89.44 87 CYS A C 1
ATOM 689 O O . CYS A 1 87 ? 8.772 1.605 -2.224 1.00 89.44 87 CYS A O 1
ATOM 691 N N . GLU A 1 88 ? 8.941 3.089 -3.901 1.00 87.06 88 GLU A N 1
ATOM 692 C CA . GLU A 1 88 ? 8.941 4.256 -3.001 1.00 87.06 88 GLU A CA 1
ATOM 693 C C . GLU A 1 88 ? 7.521 4.619 -2.551 1.00 87.06 88 GLU A C 1
ATOM 695 O O . GLU A 1 88 ? 6.541 4.321 -3.240 1.00 87.06 88 GLU A O 1
ATOM 700 N N . CYS A 1 89 ? 7.400 5.306 -1.411 1.00 91.06 89 CYS A N 1
ATOM 701 C CA . CYS A 1 89 ? 6.116 5.766 -0.872 1.00 91.06 89 CYS A CA 1
ATOM 702 C C . CYS A 1 89 ? 5.001 4.692 -0.886 1.00 91.06 89 CYS A C 1
ATOM 704 O O . CYS A 1 89 ? 3.902 4.973 -1.376 1.00 91.06 89 CYS A O 1
ATOM 706 N N . PRO A 1 90 ? 5.240 3.460 -0.391 1.00 93.75 90 PRO A N 1
ATOM 707 C CA . PRO A 1 90 ? 4.226 2.426 -0.470 1.00 93.75 90 PRO A CA 1
ATOM 708 C C . PRO A 1 90 ? 3.069 2.715 0.482 1.00 93.75 90 PRO A C 1
ATOM 710 O O . PRO A 1 90 ? 3.248 2.851 1.695 1.00 93.75 90 PRO A O 1
ATOM 713 N N . ILE A 1 91 ? 1.861 2.711 -0.064 1.00 94.62 91 ILE A N 1
ATOM 714 C CA . ILE A 1 91 ? 0.617 2.865 0.678 1.00 94.62 91 ILE A CA 1
ATOM 715 C C . ILE A 1 91 ? -0.245 1.619 0.511 1.00 94.62 91 ILE A C 1
ATOM 717 O O . ILE A 1 91 ? -0.517 1.190 -0.606 1.00 94.62 91 ILE A O 1
ATOM 721 N N . LEU A 1 92 ? -0.707 1.068 1.633 1.00 96.69 92 LEU A N 1
ATOM 722 C CA . LEU A 1 92 ? -1.818 0.125 1.687 1.00 96.69 92 LEU A CA 1
ATOM 723 C C . LEU A 1 92 ? -2.955 0.782 2.474 1.00 96.69 92 LEU A C 1
ATOM 725 O O . LEU A 1 92 ? -2.793 1.091 3.654 1.00 96.69 92 LEU A O 1
ATOM 729 N N . ILE A 1 93 ? -4.092 1.027 1.826 1.00 95.19 93 ILE A N 1
ATOM 730 C CA . ILE A 1 93 ? -5.193 1.790 2.421 1.00 95.19 93 ILE A CA 1
ATOM 731 C C . ILE A 1 93 ? -6.550 1.132 2.189 1.00 95.19 93 ILE A C 1
ATOM 733 O O . ILE A 1 93 ? -6.828 0.599 1.118 1.00 95.19 93 ILE A O 1
ATOM 737 N N . ALA A 1 94 ? -7.395 1.176 3.215 1.00 95.00 94 ALA A N 1
ATOM 738 C CA . ALA A 1 94 ? -8.759 0.676 3.165 1.00 95.00 94 ALA A CA 1
ATOM 739 C C . ALA A 1 94 ? -9.648 1.575 2.294 1.00 95.00 94 ALA A C 1
ATOM 741 O O . ALA A 1 94 ? -9.593 2.802 2.394 1.00 95.00 94 ALA A O 1
ATOM 742 N N . MET A 1 95 ? -10.507 0.964 1.484 1.00 91.62 95 MET A N 1
ATOM 743 C CA . MET A 1 95 ? -11.543 1.618 0.680 1.00 91.62 95 MET A CA 1
ATOM 744 C C . MET A 1 95 ? -12.887 1.580 1.413 1.00 91.62 95 MET A C 1
ATOM 746 O O . MET A 1 95 ? -13.850 0.967 0.959 1.00 91.62 95 MET A O 1
ATOM 750 N N . GLY A 1 96 ? -12.929 2.191 2.596 1.00 91.81 96 GLY A N 1
ATOM 751 C CA . GLY A 1 96 ? -14.056 2.111 3.524 1.00 91.81 96 GLY A CA 1
ATOM 752 C C . GLY A 1 96 ? -13.581 1.815 4.943 1.00 91.81 96 GLY A C 1
ATOM 753 O O . GLY A 1 96 ? -12.413 2.021 5.265 1.00 91.81 96 GLY A O 1
ATOM 754 N N . ASP A 1 97 ? -14.483 1.328 5.798 1.00 93.31 97 ASP A N 1
ATOM 755 C CA . ASP A 1 97 ? -14.149 1.027 7.192 1.00 93.31 97 ASP A CA 1
ATOM 756 C C . ASP A 1 97 ? -13.083 -0.086 7.277 1.00 93.31 97 ASP A C 1
ATOM 758 O O . ASP A 1 97 ? -13.382 -1.235 6.938 1.00 93.31 97 ASP A O 1
ATOM 762 N N . PRO A 1 98 ? -11.859 0.189 7.768 1.00 93.75 98 PRO A N 1
ATOM 763 C CA . PRO A 1 98 ? -10.800 -0.819 7.878 1.00 93.75 98 PRO A CA 1
ATOM 764 C C . PRO A 1 98 ? -11.136 -1.976 8.833 1.00 93.75 98 PRO A C 1
ATOM 766 O O . PRO A 1 98 ? -10.429 -2.986 8.840 1.00 93.75 98 PRO A O 1
ATOM 769 N N . LEU A 1 99 ? -12.180 -1.842 9.661 1.00 94.19 99 LEU A N 1
ATOM 770 C CA . LEU A 1 99 ? -12.644 -2.894 10.568 1.00 94.19 99 LEU A CA 1
ATOM 771 C C . LEU A 1 99 ? -13.695 -3.819 9.942 1.00 94.19 99 LEU A C 1
ATOM 773 O O . LEU A 1 99 ? -13.993 -4.870 10.514 1.00 94.19 99 LEU A O 1
ATOM 777 N N . ASN A 1 100 ? -14.245 -3.460 8.782 1.00 94.25 100 ASN A N 1
ATOM 778 C CA . ASN A 1 100 ? -15.161 -4.319 8.047 1.00 94.25 100 ASN A CA 1
ATOM 779 C C . ASN A 1 100 ? -14.366 -5.374 7.258 1.00 94.25 100 ASN A C 1
ATOM 781 O O . ASN A 1 100 ? -13.486 -5.054 6.464 1.00 94.25 100 ASN A O 1
ATOM 785 N N . ALA A 1 101 ? -14.696 -6.650 7.469 1.00 91.94 101 ALA A N 1
ATOM 786 C CA . ALA A 1 101 ? -14.021 -7.778 6.827 1.00 91.94 101 ALA A CA 1
ATOM 787 C C . ALA A 1 101 ? -14.189 -7.808 5.297 1.00 91.94 101 ALA A C 1
ATOM 789 O O . ALA A 1 101 ? -13.378 -8.424 4.615 1.00 91.94 101 ALA A O 1
ATOM 790 N N . ASN A 1 102 ? -15.210 -7.137 4.759 1.00 92.25 102 ASN A N 1
ATOM 791 C CA . ASN A 1 102 ? -15.465 -7.055 3.319 1.00 92.25 102 ASN A CA 1
ATOM 792 C C . ASN A 1 102 ? -14.828 -5.819 2.667 1.00 92.25 102 ASN A C 1
ATOM 794 O O . ASN A 1 102 ? -15.062 -5.566 1.489 1.00 92.25 102 ASN A O 1
ATOM 798 N N . THR A 1 103 ? -14.070 -5.023 3.422 1.00 94.25 103 THR A N 1
ATOM 799 C CA . THR A 1 103 ? -13.413 -3.834 2.882 1.00 94.25 103 THR A CA 1
ATOM 800 C C . THR A 1 103 ? -12.342 -4.229 1.876 1.00 94.25 103 THR A C 1
ATOM 802 O O . THR A 1 103 ? -11.462 -5.043 2.163 1.00 94.25 103 THR A O 1
ATOM 805 N N . GLU A 1 104 ? -12.427 -3.629 0.692 1.00 95.25 104 GLU A N 1
ATOM 806 C CA . GLU A 1 104 ? -11.372 -3.674 -0.313 1.00 95.25 104 GLU A CA 1
ATOM 807 C C . GLU A 1 104 ? -10.229 -2.743 0.090 1.00 95.25 104 GLU A C 1
ATOM 809 O O . GLU A 1 104 ? -10.399 -1.761 0.817 1.00 95.25 104 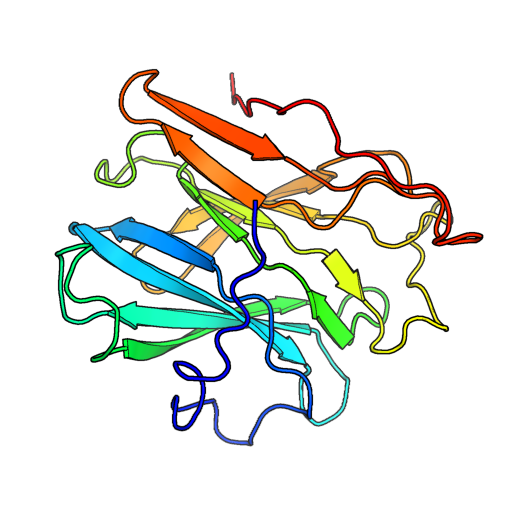GLU A O 1
ATOM 814 N N . TRP A 1 105 ? -9.045 -3.060 -0.397 1.00 96.81 105 TRP A N 1
ATOM 815 C CA . TRP A 1 105 ? -7.807 -2.377 -0.086 1.00 96.81 105 TRP A CA 1
ATOM 816 C C . TRP A 1 105 ? -7.110 -1.968 -1.370 1.00 96.81 105 TRP A C 1
ATOM 818 O O . TRP A 1 105 ? -7.163 -2.670 -2.380 1.00 96.81 105 TRP A O 1
ATOM 828 N N . VAL A 1 106 ? -6.431 -0.832 -1.306 1.00 95.81 106 VAL A N 1
ATOM 829 C CA . VAL A 1 106 ? -5.604 -0.317 -2.388 1.00 95.81 106 VAL A CA 1
ATOM 830 C C . VAL A 1 106 ? -4.152 -0.355 -1.955 1.00 95.81 106 VAL A C 1
ATOM 832 O O . VAL A 1 106 ? -3.795 0.285 -0.966 1.00 95.81 106 VAL A O 1
ATOM 835 N N . LEU A 1 107 ? -3.331 -1.084 -2.707 1.00 96.38 107 LEU A N 1
ATOM 836 C CA . LEU A 1 107 ? -1.877 -1.011 -2.647 1.00 96.38 107 LEU A CA 1
ATOM 837 C C . LEU A 1 107 ? -1.378 -0.121 -3.792 1.00 96.38 107 LEU A C 1
ATOM 839 O O . LEU A 1 107 ? -1.781 -0.303 -4.939 1.00 96.38 107 LEU A O 1
ATOM 843 N N . SER A 1 108 ? -0.494 0.823 -3.493 1.00 94.38 108 SER A N 1
ATOM 844 C CA . SER A 1 108 ? 0.178 1.667 -4.485 1.00 94.38 108 SER A CA 1
ATOM 845 C C . SER A 1 108 ? 1.589 1.999 -4.014 1.00 94.38 108 SER A C 1
ATOM 847 O O . SER A 1 108 ? 1.871 1.984 -2.818 1.00 94.38 108 SER A O 1
ATOM 849 N N . TYR A 1 109 ? 2.468 2.319 -4.954 1.00 92.44 109 TYR A N 1
ATOM 850 C CA . TYR A 1 109 ? 3.822 2.829 -4.716 1.00 92.44 109 TYR A CA 1
ATOM 851 C C . TYR A 1 109 ? 4.262 3.665 -5.920 1.00 92.44 109 TYR A C 1
ATOM 853 O O . TYR A 1 109 ? 3.614 3.639 -6.966 1.00 92.44 109 TYR A O 1
ATOM 861 N N . VAL A 1 110 ? 5.366 4.392 -5.785 1.00 88.44 110 VAL A N 1
ATOM 862 C CA . VAL A 1 110 ? 6.078 4.994 -6.915 1.00 88.44 110 VAL A CA 1
ATOM 863 C C . VAL A 1 110 ? 7.096 3.986 -7.425 1.00 88.44 110 VAL A C 1
ATOM 865 O O . VAL A 1 110 ? 7.876 3.433 -6.652 1.00 88.44 110 VAL A O 1
ATOM 868 N N . SER A 1 111 ? 7.086 3.751 -8.733 1.00 83.38 111 SER A N 1
ATOM 869 C CA . SER A 1 111 ? 8.079 2.895 -9.383 1.00 83.38 111 SER A CA 1
ATOM 870 C C . SER A 1 111 ? 9.396 3.655 -9.574 1.00 83.38 111 SER A C 1
ATOM 872 O O . SER A 1 111 ? 9.430 4.621 -10.344 1.00 83.38 111 SER A O 1
ATOM 874 N N . ASP A 1 112 ? 10.475 3.211 -8.924 1.00 79.12 112 ASP A N 1
ATOM 875 C CA . ASP A 1 112 ? 11.828 3.762 -9.099 1.00 79.12 112 ASP A CA 1
ATOM 876 C C . ASP A 1 112 ? 12.829 2.651 -9.494 1.00 79.12 112 ASP A C 1
ATOM 878 O O . ASP A 1 112 ? 12.713 1.486 -9.100 1.00 79.12 112 ASP A O 1
ATOM 882 N N . LYS A 1 113 ? 13.815 3.006 -10.324 1.00 77.25 113 LYS A N 1
ATOM 883 C CA . LYS A 1 113 ? 14.924 2.144 -10.762 1.00 77.25 113 LYS A CA 1
ATOM 884 C C . LYS A 1 113 ? 16.200 2.347 -9.932 1.00 77.25 113 LYS A C 1
ATOM 886 O O . LYS A 1 113 ? 17.289 2.063 -10.421 1.00 77.25 113 LYS A O 1
ATOM 891 N N . GLY A 1 114 ? 16.078 2.853 -8.705 1.00 62.31 114 GLY A N 1
ATOM 892 C CA . GLY A 1 114 ? 17.176 2.945 -7.735 1.00 62.31 114 GLY A CA 1
ATOM 893 C C . GLY A 1 114 ? 18.084 4.172 -7.896 1.00 62.31 114 GLY A C 1
ATOM 894 O O . GLY A 1 114 ? 19.082 4.301 -7.188 1.00 62.31 114 GLY A O 1
ATOM 895 N N . SER A 1 115 ? 17.771 5.103 -8.803 1.00 59.31 115 SER A N 1
ATOM 896 C CA . SER A 1 115 ? 18.486 6.380 -8.901 1.00 59.31 115 SER A CA 1
ATOM 897 C C . SER A 1 115 ? 17.606 7.472 -9.493 1.00 59.31 115 SER A C 1
ATOM 899 O O . SER A 1 115 ? 17.066 7.312 -10.586 1.00 59.31 115 SER A O 1
ATOM 901 N N . PHE A 1 116 ? 17.601 8.651 -8.859 1.00 52.75 116 PHE A N 1
ATOM 902 C CA . PHE A 1 116 ? 16.965 9.869 -9.384 1.00 52.75 116 PHE A CA 1
ATOM 903 C C . PHE A 1 116 ? 17.402 10.235 -10.816 1.00 52.75 116 PHE A C 1
ATOM 905 O O . PHE A 1 116 ? 16.703 10.983 -11.492 1.00 52.75 116 PHE A O 1
ATOM 912 N N . SER A 1 117 ? 18.552 9.728 -11.282 1.00 46.91 117 SER A N 1
ATOM 913 C CA . SER A 1 117 ? 19.080 9.975 -12.632 1.00 46.91 117 SER A CA 1
ATOM 914 C C . SER A 1 117 ? 18.572 9.009 -13.711 1.00 46.91 117 SER A C 1
ATOM 916 O O . SER A 1 117 ? 18.728 9.297 -14.898 1.00 46.91 117 SER A O 1
ATOM 918 N N . VAL A 1 118 ? 17.953 7.885 -13.331 1.00 53.06 118 VAL A N 1
ATOM 919 C CA . VAL A 1 118 ? 17.412 6.880 -14.258 1.00 53.06 118 VAL A CA 1
ATOM 920 C C . VAL A 1 118 ? 15.951 6.639 -13.911 1.00 53.06 118 VAL A C 1
ATOM 922 O O . VAL A 1 118 ? 15.588 5.690 -13.223 1.00 53.06 118 VAL A O 1
ATOM 925 N N . LEU A 1 119 ? 15.086 7.523 -14.396 1.00 59.91 119 LEU A N 1
ATOM 926 C CA . LEU A 1 119 ? 13.653 7.387 -14.184 1.00 59.91 119 LEU A CA 1
ATOM 927 C C . LEU A 1 119 ? 13.105 6.254 -15.060 1.00 59.91 119 LEU A C 1
ATOM 929 O O . LEU A 1 119 ? 13.299 6.224 -16.278 1.00 59.91 119 LEU A O 1
ATOM 933 N N . GLY A 1 120 ? 12.433 5.290 -14.430 1.00 61.28 120 GLY A N 1
ATOM 934 C CA . GLY A 1 120 ? 11.745 4.222 -15.146 1.00 61.28 120 GLY A CA 1
ATOM 935 C C . GLY A 1 120 ? 10.607 4.783 -15.990 1.00 61.28 120 GLY A C 1
ATOM 936 O O . GLY A 1 120 ? 9.789 5.537 -15.470 1.00 61.28 120 GLY A O 1
ATOM 937 N N . LYS A 1 121 ? 10.572 4.409 -17.275 1.00 71.00 121 LYS A N 1
ATOM 938 C CA . LYS A 1 121 ? 9.509 4.758 -18.222 1.00 71.00 121 LYS A CA 1
ATOM 939 C C . LYS A 1 121 ? 8.606 3.565 -18.482 1.00 71.00 121 LYS A C 1
ATOM 941 O O . LYS A 1 121 ? 9.120 2.466 -18.677 1.00 71.00 121 LYS A O 1
ATOM 946 N N . ASP A 1 122 ? 7.299 3.797 -18.531 1.00 73.00 122 ASP A N 1
ATOM 947 C CA . ASP A 1 122 ? 6.364 2.811 -19.076 1.00 73.00 122 ASP A CA 1
ATOM 948 C C . ASP A 1 122 ? 6.443 2.737 -20.614 1.00 73.00 122 ASP A C 1
ATOM 950 O O . ASP A 1 122 ? 7.210 3.467 -21.250 1.00 73.00 122 ASP A O 1
ATOM 954 N N . ALA A 1 123 ? 5.659 1.841 -21.224 1.00 74.75 123 ALA A N 1
ATOM 955 C CA . ALA A 1 123 ? 5.639 1.631 -22.676 1.00 74.75 123 ALA A CA 1
ATOM 956 C C . ALA A 1 123 ? 5.291 2.903 -23.476 1.00 74.75 123 ALA A C 1
ATOM 958 O O . ALA A 1 123 ? 5.666 3.030 -24.640 1.00 74.75 123 ALA A O 1
ATOM 959 N N . GLU A 1 124 ? 4.606 3.860 -22.848 1.00 78.44 124 GLU A N 1
ATOM 960 C CA . GLU A 1 124 ? 4.234 5.151 -23.426 1.00 78.44 124 GLU A CA 1
ATOM 961 C C . GLU A 1 124 ? 5.256 6.263 -23.122 1.00 78.44 124 GLU A C 1
ATOM 963 O O . GLU A 1 124 ? 5.043 7.420 -23.486 1.00 78.44 124 GLU A O 1
ATOM 968 N N . GLY A 1 125 ? 6.376 5.931 -22.474 1.00 77.81 125 GLY A N 1
ATOM 969 C CA . GLY A 1 125 ? 7.467 6.856 -22.180 1.00 77.81 125 GLY A CA 1
ATOM 970 C C . GLY A 1 125 ? 7.273 7.696 -20.915 1.00 77.81 125 GLY A C 1
ATOM 971 O O . GLY A 1 125 ? 8.033 8.649 -20.719 1.00 77.81 125 GLY A O 1
ATOM 972 N N . ARG A 1 126 ? 6.285 7.376 -20.066 1.00 78.56 126 ARG A N 1
ATOM 973 C CA . ARG A 1 126 ? 5.959 8.150 -18.856 1.00 78.56 126 ARG A CA 1
ATOM 974 C C . ARG A 1 126 ? 6.775 7.691 -17.660 1.00 78.56 126 ARG A C 1
ATOM 976 O O . ARG A 1 126 ? 6.896 6.496 -17.411 1.00 78.56 126 ARG A O 1
ATOM 983 N N . GLU A 1 127 ? 7.287 8.652 -16.903 1.00 76.88 127 GLU A N 1
ATOM 984 C CA . GLU A 1 127 ? 8.181 8.420 -15.769 1.00 76.88 127 GLU A CA 1
ATOM 985 C C . GLU A 1 127 ? 7.439 8.362 -14.426 1.00 76.88 127 GLU A C 1
ATOM 987 O O . GLU A 1 127 ? 6.438 9.056 -14.237 1.00 76.88 127 GLU A O 1
ATOM 992 N N . ARG A 1 128 ? 7.975 7.575 -13.476 1.00 74.44 128 ARG A N 1
ATOM 993 C CA . ARG A 1 128 ? 7.514 7.482 -12.070 1.00 74.44 128 ARG A CA 1
ATOM 994 C C . ARG A 1 128 ? 6.013 7.231 -11.925 1.00 74.44 128 ARG A C 1
ATOM 996 O O . ARG A 1 128 ? 5.302 7.906 -11.179 1.00 74.44 128 ARG A O 1
ATOM 1003 N N . MET A 1 129 ? 5.542 6.221 -12.647 1.00 82.38 129 MET A N 1
ATOM 1004 C CA . MET A 1 129 ? 4.148 5.798 -12.603 1.00 82.38 129 MET A CA 1
ATOM 1005 C C . MET A 1 129 ? 3.793 5.154 -11.259 1.00 82.38 129 MET A C 1
ATOM 1007 O O . MET A 1 129 ? 4.629 4.539 -10.590 1.00 82.38 129 MET A O 1
ATOM 1011 N N . ASN A 1 130 ? 2.521 5.302 -10.890 1.00 85.56 130 ASN A N 1
ATOM 1012 C CA . ASN A 1 130 ? 1.960 4.829 -9.630 1.00 85.56 130 ASN A CA 1
ATOM 1013 C C . ASN A 1 130 ? 0.896 3.775 -9.951 1.00 85.56 130 ASN A C 1
ATOM 1015 O O . ASN A 1 130 ? -0.240 4.151 -10.282 1.00 85.56 130 ASN A O 1
ATOM 1019 N N . PRO A 1 131 ? 1.248 2.478 -9.950 1.00 88.69 131 PRO A N 1
ATOM 1020 C CA . PRO A 1 131 ? 0.250 1.433 -10.085 1.00 88.69 131 PRO A CA 1
ATOM 1021 C C . PRO A 1 131 ? -0.668 1.434 -8.861 1.00 88.69 131 PRO A C 1
ATOM 1023 O O . PRO A 1 131 ? -0.235 1.653 -7.733 1.00 88.69 131 PRO A O 1
ATOM 1026 N N . LEU A 1 132 ? -1.947 1.182 -9.105 1.00 90.81 132 LEU A N 1
ATOM 1027 C CA . LEU A 1 132 ? -2.996 1.059 -8.108 1.00 90.81 132 LEU A CA 1
ATOM 1028 C C . LEU A 1 132 ? -3.537 -0.366 -8.200 1.00 90.81 132 LEU A C 1
ATOM 1030 O O . LEU A 1 132 ? -4.274 -0.701 -9.127 1.00 90.81 132 LEU A O 1
ATOM 1034 N N . PHE A 1 133 ? -3.173 -1.203 -7.237 1.00 94.81 133 PHE A N 1
ATOM 1035 C CA . PHE A 1 133 ? -3.688 -2.561 -7.116 1.00 94.81 133 PHE A CA 1
ATOM 1036 C C . PHE A 1 133 ? -4.854 -2.564 -6.145 1.00 94.81 133 PHE A C 1
ATOM 1038 O O . PHE A 1 133 ? -4.711 -2.153 -4.995 1.00 94.81 133 PHE A O 1
ATOM 1045 N N . VAL A 1 134 ? -5.996 -3.066 -6.592 1.00 95.75 134 VAL A N 1
ATOM 1046 C CA . VAL A 1 134 ? -7.183 -3.246 -5.755 1.00 95.75 134 VAL A CA 1
ATOM 1047 C C . VAL A 1 134 ? -7.285 -4.707 -5.373 1.00 95.75 134 VAL A C 1
ATOM 1049 O O . VAL A 1 134 ? -7.088 -5.585 -6.219 1.00 95.75 134 VAL A O 1
ATOM 1052 N N . GLY A 1 135 ? -7.585 -4.981 -4.112 1.00 96.50 135 GLY A N 1
ATOM 1053 C CA . GLY A 1 135 ? -7.746 -6.343 -3.641 1.00 96.50 135 GLY A CA 1
ATOM 1054 C C . GLY A 1 135 ? -8.063 -6.455 -2.161 1.00 96.50 135 GLY A C 1
ATOM 1055 O O . GLY A 1 135 ? -8.387 -5.480 -1.491 1.00 96.50 135 GLY A O 1
ATOM 1056 N N . HIS A 1 136 ? -7.930 -7.663 -1.626 1.00 97.25 136 HIS A N 1
ATOM 1057 C CA . HIS A 1 136 ? -8.246 -7.942 -0.230 1.00 97.25 136 HIS A CA 1
ATOM 1058 C C . HIS A 1 136 ? -6.980 -8.034 0.629 1.00 97.25 136 HIS A C 1
ATOM 1060 O O . HIS A 1 136 ? -6.019 -8.703 0.249 1.00 97.25 136 HIS A O 1
ATOM 1066 N N . PHE A 1 137 ? -6.991 -7.413 1.809 1.00 97.81 137 PHE A N 1
ATOM 1067 C CA . PHE A 1 137 ? -5.931 -7.550 2.806 1.00 97.81 137 PHE A CA 1
ATOM 1068 C C . PHE A 1 137 ? -6.461 -8.250 4.057 1.00 97.81 137 PHE A C 1
ATOM 1070 O O . PHE A 1 137 ? -7.317 -7.718 4.761 1.00 97.81 137 PHE A O 1
ATOM 1077 N N . ASP A 1 138 ? -5.906 -9.422 4.368 1.00 95.38 138 ASP A N 1
ATOM 1078 C CA . ASP A 1 138 ? -6.338 -10.256 5.504 1.00 95.38 138 ASP A CA 1
ATOM 1079 C C . ASP A 1 138 ? -5.565 -9.970 6.809 1.00 95.38 138 ASP A C 1
ATOM 1081 O O . ASP A 1 138 ? -5.728 -10.653 7.824 1.00 95.38 138 ASP A O 1
ATOM 1085 N N . GLY A 1 139 ? -4.693 -8.957 6.797 1.00 95.50 139 GLY A N 1
ATOM 1086 C CA . GLY A 1 139 ? -3.800 -8.647 7.909 1.00 95.50 139 GLY A CA 1
ATOM 1087 C C . GLY A 1 139 ? -2.450 -9.366 7.848 1.00 95.50 139 GLY A C 1
ATOM 1088 O O . GLY A 1 139 ? -1.664 -9.227 8.789 1.00 95.50 139 GLY A O 1
ATOM 1089 N N . ARG A 1 140 ? -2.177 -10.136 6.788 1.00 95.19 140 ARG A N 1
ATOM 1090 C CA . ARG A 1 140 ? -0.882 -10.773 6.491 1.00 95.19 140 ARG A CA 1
ATOM 1091 C C . ARG A 1 140 ? -0.512 -10.694 5.012 1.00 95.19 140 ARG A C 1
ATOM 1093 O O . ARG A 1 140 ? 0.643 -10.427 4.702 1.00 95.19 140 ARG A O 1
ATOM 1100 N N . LYS A 1 141 ? -1.464 -10.943 4.116 1.00 96.00 141 LYS A N 1
ATOM 1101 C CA . LY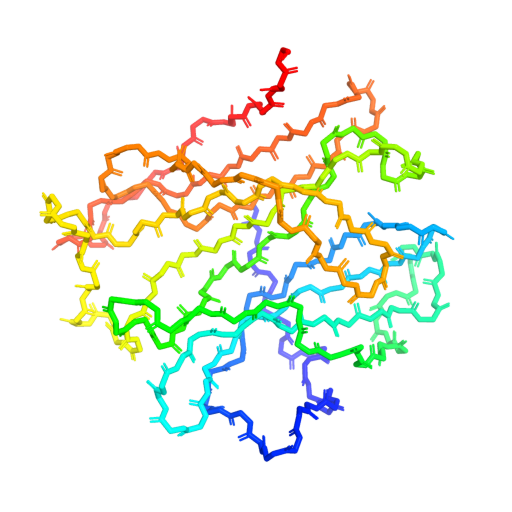S A 1 141 ? -1.277 -10.989 2.664 1.00 96.00 141 LYS A CA 1
ATOM 1102 C C . LYS A 1 141 ? -2.237 -10.035 1.976 1.00 96.00 141 LYS A C 1
ATOM 1104 O O . LYS A 1 141 ? -3.385 -9.891 2.393 1.00 96.00 141 LYS A O 1
ATOM 1109 N N . PHE A 1 142 ? -1.761 -9.434 0.893 1.00 97.69 142 PHE A N 1
ATOM 1110 C CA . PHE A 1 142 ? -2.587 -8.691 -0.044 1.00 97.69 142 PHE A CA 1
ATOM 1111 C C . PHE A 1 142 ? -2.884 -9.573 -1.261 1.00 97.69 142 PHE A C 1
ATOM 1113 O O . PHE A 1 142 ? -1.970 -10.063 -1.923 1.00 97.69 142 PHE A O 1
ATOM 1120 N N . GLN A 1 143 ? -4.164 -9.813 -1.526 1.00 96.75 143 GLN A N 1
ATOM 1121 C CA . GLN A 1 143 ? -4.647 -10.594 -2.660 1.00 96.75 143 GLN A CA 1
ATOM 1122 C C . GLN A 1 143 ? -5.167 -9.636 -3.727 1.00 96.75 143 GLN A C 1
ATOM 1124 O O . GLN A 1 143 ? -6.304 -9.168 -3.657 1.00 96.75 143 GLN A O 1
ATOM 1129 N N . HIS A 1 144 ? -4.307 -9.336 -4.697 1.00 94.12 144 HIS A N 1
ATOM 1130 C CA . HIS A 1 144 ? -4.612 -8.480 -5.840 1.00 94.12 144 HIS A CA 1
ATOM 1131 C C . HIS A 1 144 ? -5.747 -9.064 -6.697 1.00 94.12 144 HIS A C 1
ATOM 1133 O O . HIS A 1 144 ? -5.736 -10.245 -7.040 1.00 94.12 144 HIS A O 1
ATOM 1139 N N . ARG A 1 145 ? -6.726 -8.219 -7.045 1.00 95.38 145 ARG A N 1
ATOM 1140 C CA . ARG A 1 145 ? -7.848 -8.524 -7.946 1.00 95.38 145 ARG A CA 1
ATOM 1141 C C . ARG A 1 145 ? -7.693 -7.871 -9.318 1.00 95.38 145 ARG A C 1
ATOM 1143 O O . ARG A 1 145 ? -7.869 -8.544 -10.328 1.00 95.38 145 ARG A O 1
ATOM 1150 N N . PHE A 1 146 ? -7.414 -6.568 -9.359 1.00 93.88 146 PHE A N 1
ATOM 1151 C CA . PHE A 1 146 ? -7.166 -5.833 -10.604 1.00 93.88 146 PHE A CA 1
ATOM 1152 C C . PHE A 1 146 ? -6.246 -4.629 -10.381 1.00 93.88 146 PHE A C 1
ATOM 1154 O O . PHE A 1 146 ? -6.067 -4.163 -9.258 1.00 93.88 146 PHE A O 1
ATOM 1161 N N . GLU A 1 147 ? -5.587 -4.185 -11.449 1.00 91.69 147 GLU A N 1
ATOM 1162 C CA . GLU A 1 147 ? -4.621 -3.079 -11.452 1.00 91.69 147 GLU A CA 1
ATOM 1163 C C . GLU A 1 147 ? -5.142 -1.933 -12.328 1.00 91.69 147 GLU A C 1
ATOM 1165 O O . GLU A 1 147 ? -5.754 -2.166 -13.373 1.00 91.69 147 GLU A O 1
ATOM 1170 N N . GLN A 1 148 ? -4.894 -0.697 -11.902 1.00 87.44 148 GLN A N 1
ATOM 1171 C CA . GLN A 1 148 ? -5.118 0.526 -12.671 1.00 87.44 148 GLN A CA 1
ATOM 1172 C C . GLN A 1 148 ? -3.943 1.492 -12.482 1.00 87.44 148 GLN A C 1
ATOM 1174 O O . GLN A 1 148 ? -3.091 1.296 -11.620 1.00 87.44 148 GLN A O 1
ATOM 1179 N N . LYS A 1 149 ? -3.894 2.562 -13.279 1.00 83.94 149 LYS A N 1
ATOM 1180 C CA . LYS A 1 149 ? -2.955 3.670 -13.057 1.00 83.94 149 LYS A CA 1
ATOM 1181 C C . LYS A 1 149 ? -3.631 4.725 -12.179 1.00 83.94 149 LYS A C 1
ATOM 1183 O O . LYS A 1 149 ? -4.736 5.153 -12.500 1.00 83.94 149 LYS A O 1
ATOM 1188 N N . MET A 1 150 ? -2.970 5.152 -11.101 1.00 83.12 150 MET A N 1
ATOM 1189 C CA . MET A 1 150 ? -3.478 6.202 -10.196 1.00 83.12 150 MET A CA 1
ATOM 1190 C C . MET A 1 150 ? -3.664 7.551 -10.909 1.00 83.12 150 MET A C 1
ATOM 1192 O O . MET A 1 150 ? -4.600 8.311 -10.650 1.00 83.12 150 MET A O 1
ATOM 1196 N N . ASP A 1 151 ? -2.736 7.852 -11.810 1.00 82.69 151 ASP A N 1
ATOM 1197 C CA . ASP A 1 151 ? -2.801 8.957 -12.750 1.00 82.69 151 ASP A CA 1
ATOM 1198 C C . ASP A 1 151 ? -2.228 8.478 -14.085 1.00 82.69 151 ASP A C 1
ATOM 1200 O O . ASP A 1 151 ? -1.346 7.615 -14.125 1.00 82.69 151 ASP A O 1
ATOM 1204 N N . PHE A 1 152 ? -2.763 8.996 -15.185 1.00 80.00 152 PHE A N 1
ATOM 1205 C CA . PHE A 1 152 ? -2.334 8.617 -16.527 1.00 80.00 152 PHE A CA 1
ATOM 1206 C C . PHE A 1 152 ? -1.242 9.545 -17.075 1.00 80.00 152 PHE A C 1
ATOM 1208 O O . PHE A 1 152 ? -0.677 9.234 -18.129 1.00 80.00 152 PHE A O 1
ATOM 1215 N N . VAL A 1 153 ? -0.930 10.646 -16.384 1.00 74.56 153 VAL A N 1
ATOM 1216 C CA . VAL A 1 153 ? 0.118 11.602 -16.764 1.00 74.56 153 VAL A CA 1
ATOM 1217 C C . VAL A 1 153 ? 1.367 11.397 -15.898 1.00 74.56 153 VAL A C 1
ATOM 1219 O O . VAL A 1 153 ? 1.274 11.134 -14.700 1.00 74.56 153 VAL A O 1
ATOM 1222 N N . GLY A 1 154 ? 2.550 11.527 -16.506 1.00 70.88 154 GLY A N 1
ATOM 1223 C CA . GLY A 1 154 ? 3.810 11.590 -15.760 1.00 70.88 154 GLY A CA 1
ATOM 1224 C C . GLY A 1 154 ? 3.900 12.861 -14.903 1.00 70.88 154 GLY A C 1
ATOM 1225 O O . GLY A 1 154 ? 3.316 13.887 -15.243 1.00 70.88 154 GLY A O 1
ATOM 1226 N N . GLY A 1 155 ? 4.635 12.802 -13.789 1.00 74.38 155 GLY A N 1
ATOM 1227 C CA . GLY A 1 155 ? 4.835 13.957 -12.899 1.00 74.38 155 GLY A CA 1
ATOM 1228 C C . GLY A 1 155 ? 3.817 14.101 -11.762 1.00 74.38 155 GLY A C 1
ATOM 1229 O O . GLY A 1 155 ? 3.946 15.025 -10.965 1.00 74.38 155 GLY A O 1
ATOM 1230 N N . SER A 1 156 ? 2.858 13.175 -11.629 1.00 83.31 156 SER A N 1
ATOM 1231 C CA . SER A 1 156 ? 2.000 13.040 -10.443 1.00 83.31 156 SER A CA 1
ATOM 1232 C C . SER A 1 156 ? 2.324 11.746 -9.694 1.00 83.31 156 SER A C 1
ATOM 1234 O O . SER A 1 156 ? 2.071 10.657 -10.210 1.00 83.31 156 SER A O 1
ATOM 1236 N N . PHE A 1 157 ? 2.911 11.847 -8.500 1.00 82.69 157 PHE A N 1
ATOM 1237 C CA . PHE A 1 157 ? 3.489 10.700 -7.788 1.00 82.69 157 PHE A CA 1
ATOM 1238 C 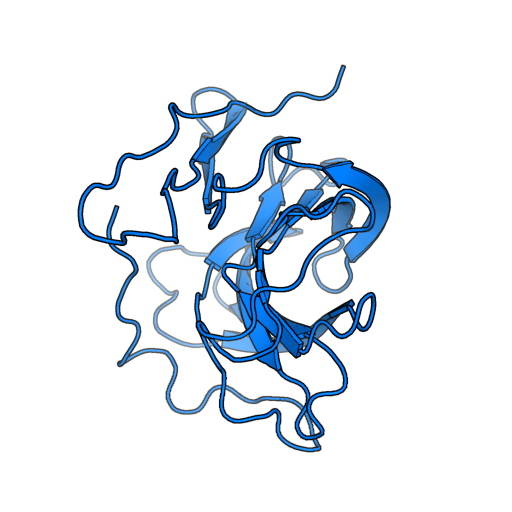C . PHE A 1 157 ? 3.540 10.889 -6.265 1.00 82.69 157 PHE A C 1
ATOM 1240 O O . PHE A 1 157 ? 3.034 11.875 -5.737 1.00 82.69 157 PHE A O 1
ATOM 1247 N N . ALA A 1 158 ? 4.122 9.922 -5.549 1.00 85.12 158 ALA A N 1
ATOM 1248 C CA . ALA A 1 158 ? 4.286 9.926 -4.091 1.00 85.12 158 ALA A CA 1
ATOM 1249 C C . ALA A 1 158 ? 2.955 10.097 -3.339 1.00 85.12 158 ALA A C 1
ATOM 1251 O O . ALA A 1 158 ? 2.814 10.933 -2.445 1.00 85.12 158 ALA A O 1
ATOM 1252 N N . TYR A 1 159 ? 1.951 9.316 -3.740 1.00 87.94 159 TYR A N 1
ATOM 1253 C CA . TYR A 1 159 ? 0.635 9.358 -3.118 1.00 87.94 159 TYR A CA 1
ATOM 1254 C C . TYR A 1 159 ? 0.678 8.855 -1.676 1.00 87.94 159 TYR A C 1
ATOM 1256 O O . TYR A 1 159 ? 1.145 7.755 -1.394 1.00 87.94 159 TYR A O 1
ATOM 1264 N N . GLN A 1 160 ? 0.102 9.643 -0.775 1.00 88.62 160 GLN A N 1
ATOM 1265 C CA . GLN A 1 160 ? -0.232 9.225 0.581 1.00 88.62 160 GLN A CA 1
ATOM 1266 C C . GLN A 1 160 ? -1.693 9.545 0.871 1.00 88.62 160 GLN A C 1
ATOM 1268 O O . GLN A 1 160 ? -2.309 10.369 0.196 1.00 88.62 160 GLN A O 1
ATOM 1273 N N . GLY A 1 161 ? -2.267 8.904 1.881 1.00 89.31 161 GLY A N 1
ATOM 1274 C CA . GLY A 1 161 ? -3.680 9.062 2.162 1.00 89.31 161 GLY A CA 1
ATOM 1275 C C . GLY A 1 161 ? -4.101 8.587 3.531 1.00 89.31 161 GLY A C 1
ATOM 1276 O O . GLY A 1 161 ? -3.307 8.059 4.307 1.00 89.31 161 GLY A O 1
ATOM 1277 N N . PHE A 1 162 ? -5.379 8.799 3.811 1.00 89.81 162 PHE A N 1
ATOM 1278 C CA . PHE A 1 162 ? -6.012 8.395 5.055 1.00 89.81 162 PHE A CA 1
ATOM 1279 C C . PHE A 1 162 ? -7.487 8.069 4.826 1.00 89.81 162 PHE A C 1
ATOM 1281 O O . PHE A 1 162 ? -8.142 8.611 3.932 1.00 89.81 162 PHE A O 1
ATOM 1288 N N . TYR A 1 163 ? -7.999 7.172 5.662 1.00 90.88 163 TYR A N 1
ATOM 1289 C CA . TYR A 1 163 ? -9.428 6.949 5.811 1.00 90.88 163 TYR A CA 1
ATOM 1290 C C . TYR A 1 163 ? -9.970 7.930 6.850 1.00 90.88 163 TYR A C 1
ATOM 1292 O O . TYR A 1 163 ? -9.511 7.949 7.996 1.00 90.88 163 TYR A O 1
ATOM 1300 N N . ASP A 1 164 ? -10.942 8.744 6.457 1.00 90.12 164 ASP A N 1
ATOM 1301 C CA . ASP A 1 164 ? -11.663 9.623 7.363 1.00 90.12 164 ASP A CA 1
ATOM 1302 C C . ASP A 1 164 ? -12.939 8.942 7.857 1.00 90.12 164 ASP A C 1
ATOM 1304 O O . ASP A 1 164 ? -13.911 8.763 7.122 1.00 90.12 164 ASP A O 1
ATOM 1308 N N . LYS A 1 165 ? -12.956 8.616 9.150 1.00 88.94 165 LYS A N 1
ATOM 1309 C CA . LYS A 1 165 ? -14.107 7.990 9.803 1.00 88.94 165 LYS A CA 1
ATOM 1310 C C . LYS A 1 165 ? -15.341 8.897 9.829 1.00 88.94 165 LYS A C 1
ATOM 1312 O O . LYS A 1 165 ? -16.451 8.373 9.888 1.00 88.94 165 LYS A O 1
ATOM 1317 N N . GLN A 1 166 ? -15.174 10.222 9.818 1.00 90.69 166 GLN A N 1
ATOM 1318 C CA . GLN A 1 166 ? -16.307 11.145 9.879 1.00 90.69 166 GLN A CA 1
ATOM 1319 C C . GLN A 1 166 ? -17.085 11.163 8.559 1.00 90.69 166 GLN A C 1
ATOM 1321 O O . GLN A 1 166 ? -18.314 11.110 8.577 1.00 90.69 166 GLN A O 1
ATOM 1326 N N . SER A 1 167 ? -16.384 11.217 7.426 1.00 89.81 167 SER A N 1
ATOM 1327 C CA . SER A 1 167 ? -17.009 11.150 6.099 1.00 89.81 167 SER A CA 1
ATOM 1328 C C . SER A 1 167 ? -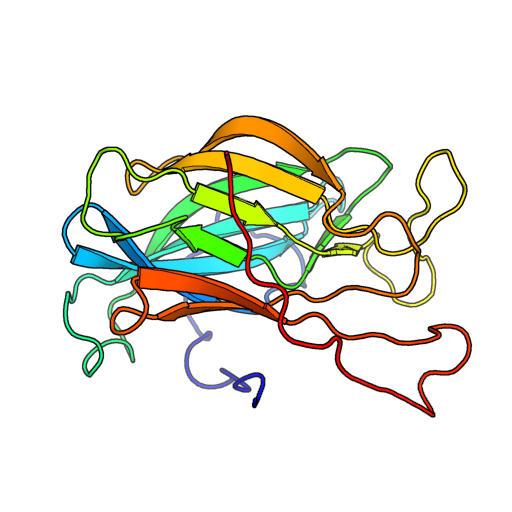17.236 9.725 5.589 1.00 89.81 167 SER A C 1
ATOM 1330 O O . SER A 1 167 ? -18.017 9.542 4.655 1.00 89.81 167 SER A O 1
ATOM 1332 N N . GLY A 1 168 ? -16.564 8.725 6.170 1.00 88.81 168 GLY A N 1
ATOM 1333 C CA . GLY A 1 168 ? -16.564 7.348 5.675 1.00 88.81 168 GLY A CA 1
ATOM 1334 C C . GLY A 1 168 ? -15.822 7.194 4.345 1.00 88.81 168 GLY A C 1
ATOM 1335 O O . GLY A 1 168 ? -16.135 6.287 3.575 1.00 88.81 168 GLY A O 1
ATOM 1336 N N . ARG A 1 169 ? -14.884 8.100 4.040 1.00 89.00 169 ARG A N 1
ATOM 1337 C CA . ARG A 1 169 ? -14.198 8.176 2.742 1.00 89.00 169 ARG A CA 1
ATOM 1338 C C . ARG A 1 169 ? -12.693 8.042 2.878 1.00 89.00 169 ARG A C 1
ATOM 1340 O O . ARG A 1 169 ? -12.100 8.418 3.886 1.00 89.00 169 ARG A O 1
ATOM 1347 N N . THR A 1 170 ? -12.086 7.572 1.797 1.00 90.69 170 THR A N 1
ATOM 1348 C CA . THR A 1 170 ? -10.637 7.485 1.650 1.00 90.69 170 THR A CA 1
ATOM 1349 C C . THR A 1 170 ? -10.145 8.581 0.720 1.00 90.69 170 THR A C 1
ATOM 1351 O O . THR A 1 170 ? -10.645 8.745 -0.396 1.00 90.69 170 THR A O 1
ATOM 1354 N N . TYR A 1 171 ? -9.154 9.331 1.192 1.00 89.06 171 TYR A N 1
ATOM 1355 C CA . TYR A 1 171 ? -8.550 10.438 0.462 1.00 89.06 171 TYR A CA 1
ATOM 1356 C C . TYR A 1 171 ? -7.087 10.137 0.186 1.00 89.06 171 TYR A C 1
ATOM 1358 O O . TYR A 1 171 ? -6.351 9.779 1.106 1.00 89.06 171 TYR A O 1
ATOM 1366 N N . LEU A 1 172 ? -6.667 10.336 -1.062 1.00 87.56 172 LEU A N 1
ATOM 1367 C CA . LEU A 1 172 ? -5.266 10.336 -1.461 1.00 87.56 172 LEU A CA 1
ATOM 1368 C C . LEU A 1 172 ? -4.831 11.726 -1.919 1.00 87.56 172 LEU A C 1
ATOM 1370 O O . LEU A 1 172 ? -5.579 12.461 -2.564 1.00 87.56 172 LEU A O 1
ATOM 1374 N N . ILE A 1 173 ? -3.585 12.064 -1.619 1.00 85.06 173 ILE A N 1
ATOM 1375 C CA . ILE A 1 173 ? -2.917 13.288 -2.043 1.00 85.06 173 ILE A CA 1
ATOM 1376 C C . ILE A 1 173 ? -1.557 12.876 -2.601 1.00 85.06 173 ILE A C 1
ATOM 1378 O O . ILE A 1 173 ? -0.756 12.258 -1.903 1.00 85.06 173 ILE A O 1
ATOM 1382 N N . GLY A 1 174 ? -1.314 13.207 -3.864 1.00 83.81 174 GLY A N 1
ATOM 1383 C CA . GLY A 1 174 ? -0.023 13.066 -4.534 1.00 83.81 174 GLY A CA 1
ATOM 1384 C C . GLY A 1 174 ? 0.713 14.398 -4.667 1.00 83.81 174 GLY A C 1
ATOM 1385 O O . GLY A 1 174 ? 0.128 15.483 -4.558 1.00 83.81 174 GLY A O 1
ATOM 1386 N N . TRP A 1 175 ? 2.007 14.311 -4.929 1.00 79.25 175 TRP A N 1
ATOM 1387 C CA . TRP A 1 175 ? 2.866 15.418 -5.316 1.00 79.25 175 TRP A CA 1
ATOM 1388 C C . TRP A 1 175 ? 2.847 15.591 -6.843 1.00 79.25 175 TRP A C 1
ATOM 1390 O O . TRP A 1 175 ? 2.978 14.611 -7.574 1.00 79.25 175 TRP A O 1
ATOM 1400 N N . ILE A 1 176 ? 2.670 16.830 -7.318 1.00 78.12 176 ILE A N 1
ATOM 1401 C CA . ILE A 1 176 ? 2.843 17.197 -8.728 1.00 78.12 176 ILE A CA 1
ATOM 1402 C C . ILE A 1 176 ? 4.168 17.944 -8.867 1.00 78.12 176 ILE A C 1
ATOM 1404 O O . ILE A 1 176 ? 4.363 19.017 -8.282 1.00 78.12 176 ILE A O 1
ATOM 1408 N N . SER A 1 177 ? 5.059 17.407 -9.691 1.00 68.69 177 SER A N 1
ATOM 1409 C CA . SER A 1 177 ? 6.312 18.071 -10.031 1.00 68.69 177 SER A CA 1
ATOM 1410 C C . SER A 1 177 ? 6.690 17.823 -11.474 1.00 68.69 177 SER A C 1
ATOM 1412 O O . SER A 1 177 ? 6.619 16.697 -11.963 1.00 68.69 177 SER A O 1
ATOM 1414 N N . ASP A 1 178 ? 7.202 18.872 -12.109 1.00 65.25 178 ASP A N 1
ATOM 1415 C CA . ASP A 1 178 ? 8.122 18.688 -13.218 1.00 65.25 178 ASP A CA 1
ATOM 1416 C C . ASP A 1 178 ? 9.458 18.224 -12.631 1.00 65.25 178 ASP A C 1
ATOM 1418 O O . ASP A 1 178 ? 10.071 18.911 -11.813 1.00 65.25 178 ASP A O 1
ATOM 1422 N N . ILE A 1 179 ? 9.873 17.009 -12.974 1.00 57.84 179 ILE A N 1
ATOM 1423 C CA . ILE A 1 179 ? 11.100 16.423 -12.433 1.00 57.84 179 ILE A CA 1
ATOM 1424 C C . ILE A 1 179 ? 12.346 16.869 -13.206 1.00 57.84 179 ILE A C 1
ATOM 1426 O O . ILE A 1 179 ? 13.457 16.729 -12.698 1.00 57.84 179 ILE A O 1
ATOM 1430 N N . SER A 1 180 ? 12.173 17.481 -14.388 1.00 56.31 180 SER A N 1
ATOM 1431 C CA . SER A 1 180 ? 13.270 18.148 -15.098 1.00 56.31 180 SER A CA 1
ATOM 1432 C C . SER A 1 180 ? 13.754 19.401 -14.355 1.00 56.31 180 SER A C 1
ATOM 1434 O O . SER A 1 180 ? 14.859 19.887 -14.609 1.00 56.31 180 SER A O 1
ATOM 1436 N N . TRP A 1 181 ? 12.958 19.898 -13.395 1.00 46.22 181 TRP A N 1
ATOM 1437 C CA . TRP A 1 181 ? 13.278 21.065 -12.585 1.00 46.22 181 TRP A CA 1
ATOM 1438 C C . TRP A 1 181 ? 12.596 21.010 -11.204 1.00 46.22 181 TRP A C 1
ATOM 1440 O O . TRP A 1 181 ? 11.512 21.556 -11.002 1.00 46.22 181 TRP A O 1
ATOM 1450 N N . VAL A 1 182 ? 13.256 20.411 -10.201 1.00 51.59 182 VAL A N 1
ATOM 1451 C CA . VAL A 1 182 ? 12.771 20.322 -8.797 1.00 51.59 182 VAL A CA 1
ATOM 1452 C C . VAL A 1 182 ? 12.868 21.678 -8.054 1.00 51.59 182 VAL A C 1
ATOM 1454 O O . VAL A 1 182 ? 13.269 21.753 -6.896 1.00 51.59 182 VAL A O 1
ATOM 1457 N N . GLY A 1 183 ? 12.554 22.787 -8.730 1.00 45.03 183 GLY A N 1
ATOM 1458 C CA . GLY A 1 183 ? 12.593 24.151 -8.186 1.00 45.03 183 GLY A CA 1
ATOM 1459 C C . GLY A 1 183 ? 11.214 24.791 -7.980 1.00 45.03 183 GLY A C 1
ATOM 1460 O O . GLY A 1 183 ? 11.095 25.725 -7.190 1.00 45.03 183 GLY A O 1
ATOM 1461 N N . ALA A 1 184 ? 10.164 24.280 -8.637 1.00 50.59 184 ALA A N 1
ATOM 1462 C CA . ALA A 1 184 ? 8.777 24.716 -8.457 1.00 50.59 184 ALA A CA 1
ATOM 1463 C C . ALA A 1 184 ? 7.869 23.492 -8.283 1.00 50.59 184 ALA A C 1
ATOM 1465 O O . ALA A 1 184 ? 7.747 22.664 -9.181 1.00 50.59 184 ALA A O 1
ATOM 1466 N N . THR A 1 185 ? 7.251 23.360 -7.111 1.00 50.69 185 THR A N 1
ATOM 1467 C CA . THR A 1 185 ? 6.499 22.166 -6.712 1.00 50.69 185 THR A CA 1
ATOM 1468 C C . THR A 1 185 ? 5.096 22.538 -6.247 1.00 50.69 185 THR A C 1
ATOM 1470 O O . THR A 1 185 ? 4.875 23.612 -5.687 1.00 50.69 185 THR A O 1
ATOM 1473 N N . SER A 1 186 ? 4.125 21.658 -6.492 1.00 56.88 186 SER A N 1
ATOM 1474 C CA . SER A 1 186 ? 2.756 21.820 -5.992 1.00 56.88 186 SER A CA 1
ATOM 1475 C C . SER A 1 186 ? 2.173 20.468 -5.589 1.00 56.88 186 SER A C 1
ATOM 1477 O O . SER A 1 186 ? 2.611 19.425 -6.063 1.00 56.88 186 SER A O 1
ATOM 1479 N N . HIS A 1 187 ? 1.199 20.444 -4.686 1.00 54.91 187 HIS A N 1
ATOM 1480 C CA . HIS A 1 187 ? 0.484 19.209 -4.362 1.00 54.91 187 HIS A CA 1
ATOM 1481 C C . HIS A 1 187 ? -0.744 19.065 -5.266 1.00 54.91 187 HIS A C 1
ATOM 1483 O O . HIS A 1 187 ? -1.380 20.062 -5.611 1.00 54.91 187 HIS A O 1
ATOM 1489 N N . THR A 1 188 ? -1.103 17.826 -5.620 1.00 50.78 188 THR A N 1
ATOM 1490 C CA . THR A 1 188 ? -2.432 17.545 -6.185 1.00 50.78 188 THR A CA 1
ATOM 1491 C C . THR A 1 188 ? -3.512 18.023 -5.206 1.00 50.78 188 THR A C 1
ATOM 1493 O O . THR A 1 188 ? -3.330 17.984 -3.985 1.00 50.78 188 THR A O 1
ATOM 1496 N N . LEU A 1 189 ? -4.669 18.438 -5.727 1.00 51.47 189 LEU A N 1
ATOM 1497 C CA . LEU A 1 189 ? -5.870 18.513 -4.896 1.00 51.47 189 LEU A CA 1
ATOM 1498 C C . LEU A 1 189 ? -6.191 17.111 -4.345 1.00 51.47 189 LEU A C 1
ATOM 1500 O O . LEU A 1 189 ? -5.959 16.131 -5.061 1.00 51.47 189 LEU A O 1
ATOM 1504 N N . PRO A 1 190 ? -6.745 16.990 -3.121 1.00 56.81 190 PRO A N 1
ATOM 1505 C CA . PRO A 1 190 ? -7.143 15.696 -2.580 1.00 56.81 190 PRO A CA 1
ATOM 1506 C C . PRO A 1 190 ? -8.059 14.946 -3.550 1.00 56.81 190 PRO A C 1
ATOM 1508 O O . PRO A 1 190 ? -9.147 15.417 -3.887 1.00 56.81 190 PRO A O 1
ATOM 1511 N N . LYS A 1 191 ? -7.616 13.767 -3.989 1.00 58.84 191 LYS A N 1
ATOM 1512 C CA . LYS A 1 191 ? -8.419 12.836 -4.777 1.00 58.84 191 LYS A CA 1
ATOM 1513 C C . LYS A 1 191 ? -9.142 11.912 -3.805 1.00 58.84 191 LYS A C 1
ATOM 1515 O O . LYS A 1 191 ? -8.515 11.130 -3.093 1.00 58.84 191 LYS A O 1
ATOM 1520 N N . ALA A 1 192 ? -10.466 12.006 -3.756 1.00 56.53 192 ALA A N 1
ATOM 1521 C CA . ALA A 1 192 ? -11.268 10.972 -3.120 1.00 56.53 192 ALA A CA 1
ATOM 1522 C C . ALA A 1 192 ? -11.360 9.781 -4.081 1.00 56.53 192 ALA A C 1
ATOM 1524 O O . ALA A 1 192 ? -11.689 9.971 -5.254 1.00 56.53 192 ALA A O 1
ATOM 1525 N N . ILE A 1 193 ? -11.040 8.580 -3.602 1.00 58.19 193 ILE A N 1
ATOM 1526 C CA . ILE A 1 193 ? -11.178 7.362 -4.404 1.00 58.19 193 ILE A CA 1
ATOM 1527 C C . ILE A 1 193 ? -12.534 6.739 -4.091 1.00 58.19 193 ILE A C 1
ATOM 1529 O O . ILE A 1 193 ? -12.891 6.566 -2.924 1.00 58.19 193 ILE A O 1
ATOM 1533 N N . PHE A 1 194 ? -13.264 6.379 -5.142 1.00 54.47 194 PHE A N 1
ATOM 1534 C CA . PHE A 1 194 ? -14.516 5.640 -5.065 1.00 54.47 194 PHE A CA 1
ATOM 1535 C C . PHE A 1 194 ? -14.464 4.477 -6.057 1.00 54.47 194 PHE A C 1
ATOM 1537 O O . PHE A 1 194 ? -13.915 4.624 -7.147 1.00 54.47 194 PHE A O 1
ATOM 1544 N N . PHE A 1 195 ? -15.048 3.344 -5.676 1.00 49.75 195 PHE A N 1
ATOM 1545 C CA . PHE A 1 195 ? -15.467 2.313 -6.620 1.00 49.75 195 PHE A CA 1
ATOM 1546 C C . PHE A 1 195 ? -16.994 2.353 -6.672 1.00 49.75 195 PHE A C 1
ATOM 1548 O O . PHE A 1 195 ? -17.630 2.391 -5.617 1.00 49.75 195 PHE A O 1
ATOM 1555 N N . GLU A 1 196 ? -17.548 2.413 -7.882 1.00 35.38 196 GLU A N 1
ATOM 1556 C CA . GLU A 1 196 ? -18.971 2.161 -8.144 1.00 35.38 196 GLU A CA 1
ATOM 1557 C C . GLU A 1 196 ? -19.209 0.664 -8.368 1.00 35.38 196 GLU A C 1
ATOM 1559 O O . GLU A 1 196 ? -18.336 0.016 -8.996 1.00 35.38 196 GLU A O 1
#

Organism: Globodera pallida (NCBI:txid36090)

Sequence (196 aa):
MYCMHCNGIMLGFPTVDPPLGNSFHDPVVFLGPGGYYYMTVGVERKDGSAGVVLLYKNKNKRADQLDRDWQYQGVLYEDNRDGLQMCECPILIAMGDPLNANTEWVLSYVSDKGSFSVLGKDAEGRERMNPLFVGHFDGRKFQHRFEQKMDFVGGSFAYQGFYDKQSGRTYLIGWISDISWVGATSHTLPKAIFFE

Radius of gyration: 16.25 Å; chains: 1; bounding box: 40×38×45 Å

Secondary structure (DSSP, 8-state):
------TTTSTT----SSPP-S-EEEEEEEE-GGG-EEEEEEEE-TTSS-EEEEEEEES---GGG-SS-EEEEEEEEEE-GGG--EEEEEEEEESS-TTSTT--EEEEEEEE-SSTTS--B-TT--BS--EEEEEEE-SS-EEEEEEEES-SSTTEEEEEEEEETTTTEEEEEEEEE-TT-TTSEEEPPPEEE---

InterPro domains:
  IPR013148 Glycosyl hydrolase family 32, N-terminal [PF00251] (20-179)
  IPR023296 Glycosyl hydrolase, five-bladed beta-propeller domain superfamily [G3DSA:2.115.10.20] (8-195)
  IPR023296 Glycosyl hydrolase, five-bladed beta-propeller domain superfamily [SSF75005] (15-180)
  IPR051214 Glycosyl Hydrolase 32 Enzymes [PTHR43101] (22-178)

Foldseek 3Di:
DDQPPVVPQPPPADDDPVDFDPDWDQWDWDQAEPLWIKIWIWTFHNVLQKIWIWMWIAPDSDPVPPSDRIHTQGTQDIDRPQSFGMFALWDWAWFFDRHDQPTKIKTKGFGQNPDLVDFRADPVGAGRWIKIFIAGDPPRYGDGDDIDTPDPHHQWHNKDWDQDPVVRWIWIKTWGDDSVDPPDTDIDDIDIDDDD

pLDDT: mean 79.57, std 18.61, range [22.38, 97.81]